Protein AF-A0A9C7Q1I2-F1 (afdb_monomer)

Mean predicted aligned error: 5.79 Å

Sequence (284 aa):
MPSRDQKPRDVVSKQELFQSWFATNESKRWCEKFMLVVTPLSIASLILGLVGSKGYQYCGKNEYLMFSFLMAAPCFVLPLFFSGSEDKKRPFHQRFWIKANLWNLVFGYIGNYFWTHYFYQLLGAHYTFESYRWNQVPIPCYLATHAYFCFYHTFATIILRRVVNGTKGLPTLVRNLVKWLFILSLAYATAVAETVTIAWFPYYSFDNWEKMVYFGSVFYALYFVVSFPMYYRIDEDPEHEWNLTAVVLDSFAAAMIVTLLLDLWRIFVGSLNGLQFQGIPFIV

InterPro domains:
  IPR020532 Cycloeucalenol cycloisomerase [PTHR35136] (12-273)

Radius of gyration: 21.05 Å; Cα contacts (8 Å, |Δi|>4): 334; chains: 1; bounding box: 43×54×78 Å

Organism: NCBI:txid83374

pLDDT: mean 90.96, std 11.02, range [41.78, 98.75]

Secondary structure (DSSP, 8-state):
------PPP----HHHHHHTTS-SSHHHHHHHHHHHHHHHHHHHIIIIIIIITTGGGG--HHHHHHHHHHHHTHHHHHHHHH--HHHHHS-GGG-HHHHHHHHHHHHHHHIIIIIHHHHHHHS-EEE-S---EETTEEHHHHHHHHHHHHHHHHHHHHHHHHHHHHTTTS-HHHHHHHHHHHHHHHHHHHHHHHHHHHTTSTTEEES-HHHIIIIIHHHHHHHHHHHHHHHHTTTTSTT-PPPHHHHHHHHHHHHHHHHHHHHHHHHHT--TTS----S-TT--

Solvent-accessible surface area (backbone atoms only — not comparable to full-atom values): 15225 Å² total; per-residue (Å²): 134,85,83,84,80,72,76,78,76,80,77,75,45,74,64,59,56,57,53,69,48,47,55,83,31,65,43,46,27,47,37,45,57,49,36,69,52,52,25,55,52,32,49,44,42,46,54,49,57,30,49,65,64,52,44,59,81,78,48,47,41,65,50,44,38,50,51,16,43,64,30,28,44,56,76,61,56,47,54,74,78,68,52,47,81,67,39,71,77,43,60,66,77,72,27,36,52,52,47,54,50,50,25,38,48,53,35,37,46,49,43,48,57,46,48,45,30,43,37,41,71,32,43,39,40,46,79,71,61,69,54,58,60,53,87,87,33,46,50,34,52,50,31,39,44,37,27,50,44,50,32,51,46,45,55,47,31,37,52,50,50,47,55,57,62,75,32,65,90,48,58,70,68,58,34,51,50,55,51,50,52,49,41,50,52,50,18,36,51,50,28,33,53,48,55,57,59,51,54,68,35,86,45,42,46,54,79,46,59,71,56,33,54,60,55,40,14,54,63,50,12,46,50,38,55,46,41,38,67,60,59,40,58,63,48,55,49,80,92,49,82,64,49,61,66,58,39,48,53,48,24,52,50,41,45,49,55,34,51,51,53,54,50,50,40,41,76,78,72,38,22,80,82,73,56,70,64,85,72,65,62,67,80,117

Foldseek 3Di:
DDDPPPPPDPPQDPVNVVQLLFFPPPLRRVLLVQLQPLLVVLVCCCLCVPLVVVVLVVDAAVNLQVSLQVSQVCLPPVCVPPPDPVVVVDDPQQRVSNLLLLLQLLLLCLCQQAVVLLCVFFFVKAQQGHYDDDLNGHPSSSSNSSSVSSNLLSVLLSVLSVLLVVCPPDPPVVSVVSSLVVQLVSLLVSLLVCLVSCVSPVRIDTPDSVCCNPVVSNLRSLLSSLSNVLSSPACSDVVDHDGSVNSNVSSVVSNVSNVVVNVCCLVPPAHPVPDSPPDRSSVD

Structure (mmCIF, N/CA/C/O backbone):
data_AF-A0A9C7Q1I2-F1
#
_entry.id   AF-A0A9C7Q1I2-F1
#
loop_
_atom_site.group_PDB
_atom_site.id
_atom_site.type_symbol
_atom_site.label_atom_id
_atom_site.label_alt_id
_atom_site.label_comp_id
_atom_site.label_asym_id
_atom_site.label_entity_id
_atom_site.label_seq_id
_atom_site.pdbx_PDB_ins_code
_atom_site.Cartn_x
_atom_site.Cartn_y
_atom_site.Cartn_z
_atom_site.occupancy
_atom_site.B_iso_or_equiv
_atom_site.auth_seq_id
_atom_site.auth_comp_id
_atom_site.auth_asym_id
_atom_site.auth_atom_id
_atom_site.pdbx_PDB_model_num
ATOM 1 N N . MET A 1 1 ? -8.931 35.896 51.095 1.00 46.16 1 MET A N 1
ATOM 2 C CA . MET A 1 1 ? -7.946 35.114 50.316 1.00 46.16 1 MET A CA 1
ATOM 3 C C . MET A 1 1 ? -8.681 33.944 49.677 1.00 46.16 1 MET A C 1
ATOM 5 O O . MET A 1 1 ? -9.151 33.105 50.431 1.00 46.16 1 MET A O 1
ATOM 9 N N . PRO A 1 2 ? -8.868 33.896 48.348 1.00 41.78 2 PRO A N 1
ATOM 10 C CA . PRO A 1 2 ? -9.430 32.715 47.702 1.00 41.78 2 PRO A CA 1
ATOM 11 C C . PRO A 1 2 ? -8.348 31.632 47.597 1.00 41.78 2 PRO A C 1
ATOM 13 O O . PRO A 1 2 ? -7.235 31.912 47.144 1.00 41.78 2 PRO A O 1
ATOM 16 N N . SER A 1 3 ? -8.663 30.415 48.043 1.00 46.25 3 SER A N 1
ATOM 17 C CA . SER A 1 3 ? -7.788 29.247 47.952 1.00 46.25 3 SER A CA 1
ATOM 18 C C . SER A 1 3 ? -7.542 28.880 46.486 1.00 46.25 3 SER A C 1
ATOM 20 O O . SER A 1 3 ? -8.450 28.526 45.735 1.00 46.25 3 SER A O 1
ATOM 22 N N . ARG A 1 4 ? -6.279 28.979 46.063 1.00 51.78 4 ARG A N 1
ATOM 23 C CA . ARG A 1 4 ? -5.790 28.418 44.800 1.00 51.78 4 ARG A CA 1
ATOM 24 C C . ARG A 1 4 ? -5.589 26.910 44.966 1.00 51.78 4 ARG A C 1
ATOM 26 O O . ARG A 1 4 ? -4.459 26.449 45.024 1.00 51.78 4 ARG A O 1
ATOM 33 N N . ASP A 1 5 ? -6.678 26.151 44.977 1.00 49.59 5 ASP A N 1
ATOM 34 C CA . ASP A 1 5 ? -6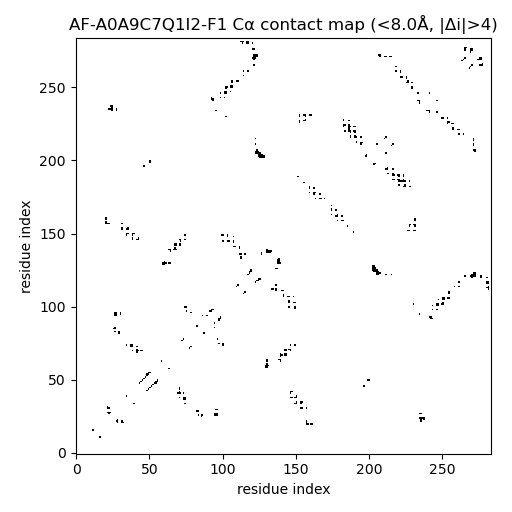.631 24.717 44.664 1.00 49.59 5 ASP A CA 1
ATOM 35 C C . ASP A 1 5 ? -6.892 24.526 43.166 1.00 49.59 5 ASP A C 1
ATOM 37 O O . ASP A 1 5 ? -7.918 24.009 42.726 1.00 49.59 5 ASP A O 1
ATOM 41 N N . GLN A 1 6 ? -5.947 24.988 42.343 1.00 49.12 6 GLN A N 1
ATOM 42 C CA . GLN A 1 6 ? -5.837 24.490 40.975 1.00 49.12 6 GLN A CA 1
ATOM 43 C C . GLN A 1 6 ? -5.065 23.176 41.038 1.00 49.12 6 GLN A C 1
ATOM 45 O O . GLN A 1 6 ? -3.839 23.178 41.151 1.00 49.12 6 GLN A O 1
ATOM 50 N N . LYS A 1 7 ? -5.789 22.051 40.967 1.00 43.94 7 LYS A N 1
ATOM 51 C CA .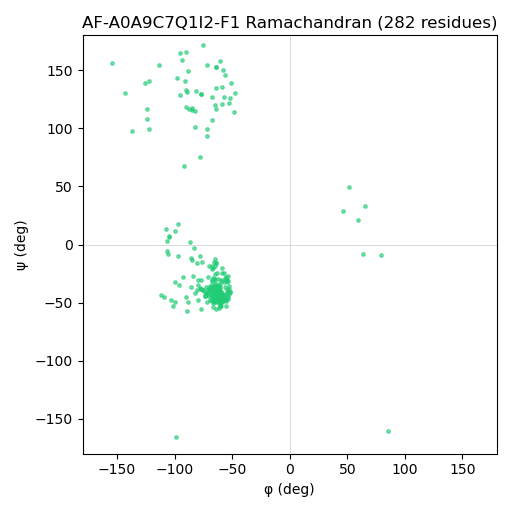 LYS A 1 7 ? -5.185 20.740 40.698 1.00 43.94 7 LYS A CA 1
ATOM 52 C C . LYS A 1 7 ? -4.231 20.868 39.497 1.00 43.94 7 LYS A C 1
ATOM 54 O O . LYS A 1 7 ? -4.638 21.434 38.476 1.00 43.94 7 LYS A O 1
ATOM 59 N N . PRO A 1 8 ? -2.984 20.377 39.588 1.00 49.31 8 PRO A N 1
ATOM 60 C CA . PRO A 1 8 ? -2.093 20.353 38.436 1.00 49.31 8 PRO A CA 1
ATOM 61 C C . PRO A 1 8 ? -2.745 19.529 37.320 1.00 49.31 8 PRO A C 1
ATOM 63 O O . PRO A 1 8 ? -3.322 18.478 37.587 1.00 49.31 8 PRO A O 1
ATOM 66 N N . ARG A 1 9 ? -2.689 20.032 36.077 1.00 56.91 9 ARG A N 1
ATOM 67 C CA . ARG A 1 9 ? -3.130 19.287 34.886 1.00 56.91 9 ARG A CA 1
ATOM 68 C C . ARG A 1 9 ? -2.444 17.926 34.900 1.00 56.91 9 ARG A C 1
ATOM 70 O O . ARG A 1 9 ? -1.217 17.890 34.989 1.00 56.91 9 ARG A O 1
ATOM 77 N N . ASP A 1 10 ? -3.230 16.858 34.809 1.00 59.81 10 ASP A N 1
ATOM 78 C CA . ASP A 1 10 ? -2.737 15.487 34.754 1.00 59.81 10 ASP A CA 1
ATOM 79 C C . ASP A 1 10 ? -1.617 15.388 33.711 1.00 59.81 10 ASP A C 1
ATOM 81 O O . ASP A 1 10 ? -1.816 15.632 32.516 1.00 59.81 10 ASP A O 1
ATOM 85 N N . VAL A 1 11 ? -0.400 15.102 34.178 1.00 60.81 11 VAL A N 1
ATOM 86 C CA . VAL A 1 11 ? 0.743 14.858 33.303 1.00 60.81 11 VAL A CA 1
ATOM 87 C C . VAL A 1 11 ? 0.494 13.503 32.660 1.00 60.81 11 VAL A C 1
ATOM 89 O O . VAL A 1 11 ? 0.808 12.471 33.247 1.00 60.81 11 VAL A O 1
ATOM 92 N N . VAL A 1 12 ? -0.115 13.511 31.472 1.00 64.38 12 VAL A N 1
ATOM 93 C CA . VAL A 1 12 ? -0.346 12.296 30.683 1.00 64.38 12 VAL A CA 1
ATOM 94 C C . VAL A 1 12 ? 0.987 11.572 30.530 1.00 64.38 12 VAL A C 1
ATOM 96 O O . VAL A 1 12 ? 1.967 12.138 30.028 1.00 64.38 12 VAL A O 1
ATOM 99 N N . SER A 1 13 ? 1.045 10.327 30.991 1.00 77.62 13 SER A N 1
ATOM 100 C CA . SER A 1 13 ? 2.278 9.551 30.956 1.00 77.62 13 SER A CA 1
ATOM 101 C C . SER A 1 13 ? 2.718 9.313 29.505 1.00 77.62 13 SER A C 1
ATOM 103 O O . SER A 1 13 ? 1.902 9.228 28.583 1.00 77.62 13 SER A O 1
ATOM 105 N N . LYS A 1 14 ? 4.028 9.144 29.268 1.00 70.12 14 LYS A N 1
ATOM 106 C CA . LYS A 1 14 ? 4.550 8.780 27.932 1.00 70.12 14 LYS A CA 1
ATOM 107 C C . LYS A 1 14 ? 3.871 7.523 27.372 1.00 70.12 14 LYS A C 1
ATOM 109 O O . LYS A 1 14 ? 3.706 7.399 26.161 1.00 70.12 14 LYS A O 1
ATOM 114 N N . GLN A 1 15 ? 3.470 6.610 28.253 1.00 68.31 15 GLN A N 1
ATOM 115 C CA . GLN A 1 15 ? 2.815 5.359 27.902 1.00 68.31 15 GLN A CA 1
ATOM 116 C C . GLN A 1 15 ? 1.370 5.578 27.436 1.00 68.31 15 GLN A C 1
ATOM 118 O O . GLN A 1 15 ? 0.983 5.016 26.415 1.00 68.31 15 GLN A O 1
ATOM 123 N N . GLU A 1 16 ? 0.603 6.442 28.101 1.00 68.56 16 GLU A N 1
ATOM 124 C CA . GLU A 1 16 ? -0.746 6.837 27.663 1.00 68.56 16 GLU A CA 1
ATOM 125 C C . GLU A 1 16 ? -0.707 7.629 26.353 1.00 68.56 16 GLU A C 1
ATOM 127 O O . GLU A 1 16 ? -1.483 7.357 25.434 1.00 68.56 16 GLU A O 1
ATOM 132 N N . LEU A 1 17 ? 0.260 8.544 26.213 1.00 68.06 17 LEU A N 1
ATOM 133 C CA . LEU A 1 17 ? 0.506 9.245 24.954 1.00 68.06 17 LEU A CA 1
ATOM 134 C C . LEU A 1 17 ? 0.806 8.259 23.825 1.00 68.06 17 LEU A C 1
ATOM 136 O O . LEU A 1 17 ? 0.201 8.377 22.765 1.00 68.06 17 LEU A O 1
ATOM 140 N N . PHE A 1 18 ? 1.677 7.270 24.042 1.00 69.06 18 PHE A N 1
ATOM 141 C CA . PHE A 1 18 ? 2.004 6.248 23.043 1.00 69.06 18 PHE A CA 1
ATOM 142 C C . PHE A 1 18 ? 0.804 5.357 22.698 1.00 69.06 18 PHE A C 1
ATOM 144 O O . PHE A 1 18 ? 0.566 5.077 21.525 1.00 69.06 18 PHE A O 1
ATOM 151 N N . GLN A 1 19 ? 0.006 4.946 23.687 1.00 73.62 19 GLN A N 1
ATOM 152 C CA . GLN A 1 19 ? -1.197 4.151 23.432 1.00 73.62 19 GLN A CA 1
ATOM 153 C C . GLN A 1 19 ? -2.256 4.918 22.636 1.00 73.62 19 GLN A C 1
ATOM 155 O O . GLN A 1 19 ? -2.951 4.300 21.834 1.00 73.62 19 GLN A O 1
ATOM 160 N N . SER A 1 20 ? -2.313 6.247 22.763 1.00 79.88 20 SER A N 1
ATOM 161 C CA . SER A 1 20 ? -3.260 7.087 22.014 1.00 79.88 20 SER A CA 1
ATOM 162 C C . SER A 1 20 ? -3.047 7.110 20.489 1.00 79.88 20 SER A C 1
ATOM 164 O O . SER A 1 20 ? -3.918 7.592 19.762 1.00 79.88 20 SER A O 1
ATOM 166 N N . TRP A 1 21 ? -1.908 6.609 19.989 1.00 89.81 21 TRP A N 1
ATOM 167 C CA . TRP A 1 21 ? -1.631 6.505 18.547 1.00 89.81 21 TRP A CA 1
ATOM 168 C C . TRP A 1 21 ? -2.309 5.300 17.895 1.00 89.81 21 TRP A C 1
ATOM 170 O O . TRP A 1 21 ? -2.663 5.339 16.715 1.00 89.81 21 TRP A O 1
ATOM 180 N N . PHE A 1 22 ? -2.494 4.225 18.653 1.00 94.00 22 PHE A N 1
ATOM 181 C CA . PHE A 1 22 ? -2.986 2.961 18.125 1.00 94.00 22 PHE A CA 1
ATOM 182 C C . PHE A 1 22 ? -4.497 2.824 18.292 1.00 94.00 22 PHE A C 1
ATOM 184 O O . PHE A 1 22 ? -5.126 3.569 19.045 1.00 94.00 22 PHE A O 1
ATOM 191 N N . ALA A 1 23 ? -5.080 1.863 17.579 1.00 93.56 23 ALA A N 1
ATOM 192 C CA . ALA A 1 23 ? -6.509 1.596 17.651 1.00 93.56 23 ALA A CA 1
ATOM 193 C C . ALA A 1 23 ? -6.982 1.271 19.083 1.00 93.56 23 ALA A C 1
ATOM 195 O O . ALA A 1 23 ? -6.265 0.687 19.902 1.00 93.56 23 ALA A O 1
ATOM 196 N N . THR A 1 24 ? -8.232 1.617 19.380 1.00 91.50 24 THR A N 1
ATOM 197 C CA . THR A 1 24 ? -8.908 1.193 20.614 1.00 91.50 24 THR A CA 1
ATOM 198 C C . THR A 1 24 ? -9.218 -0.302 20.573 1.00 91.50 24 THR A C 1
ATOM 200 O O . THR A 1 24 ? -8.989 -0.996 21.563 1.00 91.50 24 THR A O 1
ATOM 203 N N . ASN A 1 25 ? -9.644 -0.808 19.408 1.00 92.25 25 ASN A N 1
ATOM 204 C CA . ASN A 1 25 ? -9.815 -2.233 19.141 1.00 92.25 25 ASN A CA 1
ATOM 205 C C . ASN A 1 25 ? -8.487 -2.981 19.346 1.00 92.25 25 ASN A C 1
ATOM 207 O O . ASN A 1 25 ? -7.483 -2.702 18.689 1.00 92.25 25 ASN A O 1
ATOM 211 N N . GLU A 1 26 ? -8.485 -3.948 20.262 1.00 92.19 26 GLU A N 1
ATOM 212 C CA . GLU A 1 26 ? -7.260 -4.604 20.728 1.00 92.19 26 GLU A CA 1
ATOM 213 C C . GLU A 1 26 ? -6.596 -5.474 19.654 1.00 92.19 26 GLU A C 1
ATOM 215 O O . GLU A 1 26 ? -5.366 -5.507 19.566 1.00 92.19 26 GLU A O 1
ATOM 220 N N . SER A 1 27 ? -7.403 -6.118 18.803 1.00 93.94 27 SER A N 1
ATOM 221 C CA . SER A 1 27 ? -6.936 -6.915 17.664 1.00 93.94 27 SER A CA 1
ATOM 222 C C . SER A 1 27 ? -6.259 -6.025 16.620 1.00 93.94 27 SER A C 1
ATOM 224 O O . SER A 1 27 ? -5.118 -6.271 16.216 1.00 93.94 27 SER A O 1
ATOM 226 N N . LYS A 1 28 ? -6.917 -4.915 16.256 1.00 95.38 28 LYS A N 1
ATOM 227 C CA . LYS A 1 28 ? -6.360 -3.914 15.337 1.00 95.38 28 LYS A CA 1
ATOM 228 C C . LYS A 1 28 ? -5.080 -3.297 15.892 1.00 95.38 28 LYS A C 1
ATOM 230 O O . LYS A 1 28 ? -4.068 -3.260 15.198 1.00 95.38 28 LYS A O 1
ATOM 235 N N . ARG A 1 29 ? -5.077 -2.904 17.168 1.00 94.62 29 ARG A N 1
ATOM 236 C CA . ARG A 1 29 ? -3.910 -2.344 17.868 1.00 94.62 29 ARG A CA 1
ATOM 237 C C . ARG A 1 29 ? -2.713 -3.284 17.865 1.00 94.62 29 ARG A C 1
ATOM 239 O O . ARG A 1 29 ? -1.584 -2.834 17.671 1.00 94.62 29 ARG A O 1
ATOM 246 N N . TRP A 1 30 ? -2.937 -4.570 18.131 1.00 94.50 30 TRP A N 1
ATOM 247 C CA . TRP A 1 30 ? -1.869 -5.564 18.085 1.00 94.50 30 TRP A CA 1
ATOM 248 C C . TRP A 1 30 ? -1.294 -5.672 16.668 1.00 94.50 30 TRP A C 1
ATOM 250 O O . TRP A 1 30 ? -0.080 -5.559 16.497 1.00 94.50 30 TRP A O 1
ATOM 260 N N . CYS A 1 31 ? -2.158 -5.791 15.657 1.00 95.56 31 CYS A N 1
ATOM 261 C CA . CYS A 1 31 ? -1.739 -5.878 14.260 1.00 95.56 31 CYS A CA 1
ATOM 262 C C . CYS A 1 31 ? -0.990 -4.624 13.790 1.00 95.56 31 CYS A C 1
ATOM 264 O O . CYS A 1 31 ? -0.011 -4.740 13.063 1.00 95.56 31 CYS A O 1
ATOM 266 N N . GLU A 1 32 ? -1.414 -3.429 14.201 1.00 96.69 32 GLU A N 1
ATOM 267 C CA . GLU A 1 32 ? -0.738 -2.172 13.870 1.00 96.69 32 GLU A CA 1
ATOM 268 C C . GLU A 1 32 ? 0.702 -2.150 14.379 1.00 96.69 32 GLU A C 1
ATOM 270 O O . GLU A 1 32 ? 1.623 -1.849 13.624 1.00 96.69 32 GLU A O 1
ATOM 275 N N . LYS A 1 33 ? 0.910 -2.523 15.646 1.00 95.31 33 LYS A N 1
ATOM 276 C CA . LYS A 1 33 ? 2.252 -2.623 16.235 1.00 95.31 33 LYS A CA 1
ATOM 277 C C . LYS A 1 33 ? 3.089 -3.688 15.540 1.00 95.31 33 LYS A C 1
ATOM 279 O O . LYS A 1 33 ? 4.261 -3.459 15.264 1.00 95.31 33 LYS A O 1
ATOM 284 N N . PHE A 1 34 ? 2.480 -4.838 15.268 1.00 95.75 34 PHE A N 1
ATOM 285 C CA . PHE A 1 34 ? 3.132 -5.948 14.591 1.00 95.75 34 PHE A CA 1
ATOM 286 C C . PHE A 1 34 ? 3.602 -5.543 13.184 1.00 95.75 34 PHE A C 1
ATOM 288 O O . PHE A 1 34 ? 4.789 -5.660 12.883 1.00 95.75 34 PHE A O 1
ATOM 295 N N . MET A 1 35 ? 2.707 -4.999 12.353 1.00 96.75 35 MET A N 1
ATOM 296 C CA . MET A 1 35 ? 3.032 -4.594 10.983 1.00 96.75 35 MET A CA 1
ATOM 297 C C . MET A 1 35 ? 4.043 -3.445 10.964 1.00 96.75 35 MET A C 1
ATOM 299 O O . MET A 1 35 ? 5.001 -3.519 10.207 1.00 96.75 35 MET A O 1
ATOM 303 N N . LEU A 1 36 ? 3.934 -2.454 11.861 1.00 96.00 36 LEU A N 1
ATOM 304 C CA . LEU A 1 36 ? 4.923 -1.369 11.967 1.00 96.00 36 LEU A CA 1
ATOM 305 C C . LEU A 1 36 ? 6.356 -1.835 12.256 1.00 96.00 36 LEU A C 1
ATOM 307 O O . LEU A 1 36 ? 7.285 -1.066 12.030 1.00 96.00 36 LEU A O 1
ATOM 311 N N . VAL A 1 37 ? 6.552 -3.047 12.773 1.00 95.38 37 VAL A N 1
ATOM 312 C CA . VAL A 1 37 ? 7.888 -3.614 12.994 1.00 95.38 37 VAL A CA 1
ATOM 313 C C . VAL A 1 37 ? 8.255 -4.571 11.869 1.00 95.38 37 VAL A C 1
ATOM 315 O O . VAL A 1 37 ? 9.329 -4.461 11.284 1.00 95.38 37 VAL A O 1
ATOM 318 N N . VAL A 1 38 ? 7.365 -5.505 11.544 1.00 95.94 38 VAL A N 1
ATOM 319 C CA . VAL A 1 38 ? 7.670 -6.591 10.609 1.00 95.94 38 VAL A CA 1
ATOM 320 C C . VAL A 1 38 ? 7.792 -6.094 9.176 1.00 95.94 38 VAL A C 1
ATOM 322 O O . VAL A 1 38 ? 8.739 -6.471 8.489 1.00 95.94 38 VAL A O 1
ATOM 325 N N . THR A 1 39 ? 6.892 -5.226 8.711 1.00 96.56 39 THR A N 1
ATOM 326 C CA . THR A 1 39 ? 6.905 -4.825 7.301 1.00 96.56 39 THR A CA 1
ATOM 327 C C . THR A 1 39 ? 8.070 -3.894 6.958 1.00 96.56 39 THR A C 1
ATOM 329 O O . THR A 1 39 ? 8.655 -4.106 5.897 1.00 96.56 39 THR A O 1
ATOM 332 N N . PRO A 1 40 ? 8.527 -2.949 7.815 1.00 95.94 40 PRO A N 1
ATOM 333 C CA . PRO A 1 40 ? 9.780 -2.237 7.560 1.00 95.94 40 PRO A CA 1
ATOM 334 C C . PRO A 1 40 ? 11.001 -3.146 7.518 1.00 95.94 40 PRO A C 1
ATOM 336 O O . PRO A 1 40 ? 11.880 -2.904 6.701 1.00 95.94 40 PRO A O 1
ATOM 339 N N . LEU A 1 41 ? 11.064 -4.195 8.345 1.00 95.44 41 LEU A N 1
ATOM 340 C CA . LEU A 1 41 ? 12.160 -5.168 8.285 1.00 95.44 41 LEU A CA 1
ATOM 341 C C . LEU A 1 41 ? 12.128 -5.960 6.970 1.00 95.44 41 LEU A C 1
ATOM 343 O O . LEU A 1 41 ? 13.167 -6.103 6.324 1.00 95.44 41 LEU A O 1
ATOM 347 N N . SER A 1 42 ? 10.945 -6.398 6.522 1.00 94.69 42 SER A N 1
ATOM 348 C CA . SER A 1 42 ? 10.776 -7.024 5.204 1.00 94.69 42 SER A CA 1
ATOM 349 C C . SER A 1 42 ? 11.205 -6.088 4.070 1.00 94.69 42 SER A C 1
ATOM 351 O O . SER A 1 42 ? 11.956 -6.497 3.189 1.00 94.69 42 SER A O 1
ATOM 353 N N . ILE A 1 43 ? 10.793 -4.819 4.098 1.00 93.88 43 ILE A N 1
ATOM 354 C CA . ILE A 1 43 ? 11.167 -3.819 3.084 1.00 93.88 43 ILE A CA 1
ATOM 355 C C . ILE A 1 43 ? 12.670 -3.510 3.134 1.00 93.88 43 ILE A C 1
ATOM 357 O O . ILE A 1 43 ? 13.328 -3.458 2.097 1.00 93.88 43 ILE A O 1
ATOM 361 N N . ALA A 1 44 ? 13.243 -3.355 4.328 1.00 92.94 44 ALA A N 1
ATOM 362 C CA . ALA A 1 44 ? 14.672 -3.125 4.510 1.00 92.94 44 ALA A CA 1
ATOM 363 C C . ALA A 1 44 ? 15.501 -4.297 3.979 1.00 92.94 44 ALA A C 1
ATOM 365 O O . ALA A 1 44 ? 16.574 -4.069 3.424 1.00 92.94 44 ALA A O 1
ATOM 366 N N . SER A 1 45 ? 14.996 -5.533 4.076 1.00 91.06 45 SER A N 1
ATOM 367 C CA . SER A 1 45 ? 15.659 -6.683 3.460 1.00 91.06 45 SER A CA 1
ATOM 368 C C . SER A 1 45 ? 15.793 -6.510 1.943 1.00 91.06 45 SER A C 1
ATOM 370 O O . SER A 1 45 ? 16.869 -6.766 1.412 1.00 91.06 45 SER A O 1
ATOM 372 N N . LEU A 1 46 ? 14.775 -5.989 1.243 1.00 88.75 46 LEU A N 1
ATOM 373 C CA . LEU A 1 46 ? 14.858 -5.686 -0.192 1.00 88.75 46 LEU A CA 1
ATOM 374 C C . LEU A 1 46 ? 15.853 -4.559 -0.467 1.00 88.75 46 LEU A C 1
ATOM 376 O O . LEU A 1 46 ? 16.780 -4.724 -1.259 1.00 88.75 46 LEU A O 1
ATOM 380 N N . ILE A 1 47 ? 15.671 -3.423 0.206 1.00 88.50 47 ILE A N 1
ATOM 381 C CA . ILE A 1 47 ? 16.435 -2.202 -0.072 1.00 88.50 47 ILE A CA 1
ATOM 382 C C . ILE A 1 47 ? 17.915 -2.387 0.272 1.00 88.50 47 ILE A C 1
ATOM 384 O O . ILE A 1 47 ? 18.777 -2.034 -0.523 1.00 88.50 47 ILE A O 1
ATOM 388 N N . LEU A 1 48 ? 18.234 -2.945 1.439 1.00 88.94 48 LEU A N 1
ATOM 389 C CA . LEU A 1 48 ? 19.617 -3.116 1.891 1.00 88.94 48 LEU A CA 1
ATOM 390 C C . LEU A 1 48 ? 20.194 -4.458 1.439 1.00 88.94 48 LEU A C 1
ATOM 392 O O . LEU A 1 48 ? 21.325 -4.524 0.963 1.00 88.94 48 LEU A O 1
ATOM 396 N N . GLY A 1 49 ? 19.413 -5.526 1.590 1.00 86.81 49 GLY A N 1
ATOM 397 C CA . GLY A 1 49 ? 19.865 -6.897 1.380 1.00 86.81 49 GLY A CA 1
ATOM 398 C C . GLY A 1 49 ? 19.916 -7.327 -0.082 1.00 86.81 49 GLY A C 1
ATOM 399 O O . GLY A 1 49 ? 20.832 -8.066 -0.423 1.00 86.81 49 GLY A O 1
ATOM 400 N N . LEU A 1 50 ? 19.008 -6.863 -0.951 1.00 89.81 50 LEU A N 1
ATOM 401 C CA . LEU A 1 50 ? 19.035 -7.188 -2.385 1.00 89.81 50 LEU A CA 1
ATOM 402 C C . LEU A 1 50 ? 19.619 -6.049 -3.226 1.00 89.81 50 LEU A C 1
ATOM 404 O O . LEU A 1 50 ? 20.538 -6.275 -4.013 1.00 89.81 50 LEU A O 1
ATOM 408 N N . VAL A 1 51 ? 19.090 -4.832 -3.068 1.00 90.12 51 VAL A N 1
ATOM 409 C CA . VAL A 1 51 ? 19.488 -3.668 -3.875 1.00 90.12 51 VAL A CA 1
ATOM 410 C C . VAL A 1 51 ? 20.829 -3.108 -3.400 1.00 90.12 51 VAL A C 1
ATOM 412 O O . VAL A 1 51 ? 21.780 -3.049 -4.176 1.00 90.12 51 VAL A O 1
ATOM 415 N N . GLY A 1 52 ? 20.946 -2.766 -2.115 1.00 91.19 52 GLY A N 1
ATOM 416 C CA . GLY A 1 52 ? 22.148 -2.161 -1.533 1.00 91.19 52 GLY A CA 1
ATOM 417 C C . GLY A 1 52 ? 23.387 -3.058 -1.585 1.00 91.19 52 GLY A C 1
ATOM 418 O O . GLY A 1 52 ? 24.487 -2.573 -1.838 1.00 91.19 52 GLY A O 1
ATOM 419 N N . SER A 1 53 ? 23.214 -4.370 -1.417 1.00 92.81 53 SER A N 1
ATOM 420 C CA . SER A 1 53 ? 24.297 -5.361 -1.525 1.00 92.81 53 SER A CA 1
ATOM 421 C C . SER A 1 53 ? 24.687 -5.705 -2.970 1.00 92.81 53 SER A C 1
ATOM 423 O O . SER A 1 53 ? 25.664 -6.421 -3.184 1.00 92.81 53 SER A O 1
ATOM 425 N N . LYS A 1 54 ? 23.908 -5.246 -3.960 1.00 93.38 54 LYS A N 1
ATOM 426 C CA . LYS A 1 54 ? 23.946 -5.710 -5.357 1.00 93.38 54 LYS A CA 1
ATOM 427 C C . LYS A 1 54 ? 23.655 -7.204 -5.543 1.00 93.38 54 LYS A C 1
ATOM 429 O O . LYS A 1 54 ? 23.979 -7.769 -6.587 1.00 93.38 54 LYS A O 1
ATOM 434 N N . GLY A 1 55 ? 22.996 -7.841 -4.574 1.00 92.06 55 GLY A N 1
ATOM 435 C CA . GLY A 1 55 ? 22.587 -9.246 -4.635 1.00 92.06 55 GLY A CA 1
ATOM 436 C C . GLY A 1 55 ? 21.740 -9.584 -5.864 1.00 92.06 55 GLY A C 1
ATOM 437 O O . GLY A 1 55 ? 21.840 -10.693 -6.382 1.00 92.06 55 GLY A O 1
ATOM 438 N N . TYR A 1 56 ? 20.994 -8.609 -6.399 1.00 92.88 56 TYR A N 1
ATOM 439 C CA . TYR A 1 56 ? 20.209 -8.761 -7.630 1.00 92.88 56 TYR A CA 1
ATOM 440 C C . TYR A 1 56 ? 21.013 -9.269 -8.836 1.00 92.88 56 TYR A C 1
ATOM 442 O O . TYR A 1 56 ? 20.445 -9.907 -9.716 1.00 92.88 56 TYR A O 1
ATOM 450 N N . GLN A 1 57 ? 22.326 -9.023 -8.892 1.00 94.12 57 GLN A N 1
ATOM 451 C CA . GLN A 1 57 ? 23.175 -9.482 -10.000 1.00 94.12 57 GLN A CA 1
ATOM 452 C C . GLN A 1 57 ? 23.306 -11.009 -10.058 1.00 94.12 57 GLN A C 1
ATOM 454 O O . GLN A 1 57 ? 23.643 -11.555 -11.103 1.00 94.12 57 GLN A O 1
ATOM 459 N N . TYR A 1 58 ? 23.034 -11.688 -8.943 1.00 93.50 58 TYR A N 1
ATOM 460 C CA . TYR A 1 58 ? 23.143 -13.139 -8.800 1.00 93.50 58 TYR A CA 1
ATOM 461 C C . TYR A 1 58 ? 21.776 -13.832 -8.765 1.00 93.50 58 TYR A C 1
ATOM 463 O O . TYR A 1 58 ? 21.707 -15.043 -8.565 1.00 93.50 58 TYR A O 1
ATOM 471 N N . CYS A 1 59 ? 20.685 -13.079 -8.922 1.00 94.69 59 CYS A N 1
ATOM 472 C CA . CYS A 1 59 ? 19.332 -13.611 -8.865 1.00 94.69 59 CYS A CA 1
ATOM 473 C C . CYS A 1 59 ? 18.805 -13.942 -10.264 1.00 94.69 59 CYS A C 1
ATOM 475 O O . CYS A 1 59 ? 18.790 -13.087 -11.150 1.00 94.69 59 CYS A O 1
ATOM 477 N N . GLY A 1 60 ? 18.305 -15.164 -10.436 1.00 95.00 60 GLY A N 1
ATOM 478 C CA . GLY A 1 60 ? 17.426 -15.543 -11.532 1.00 95.00 60 GLY A CA 1
ATOM 479 C C . GLY A 1 60 ? 15.960 -15.548 -11.093 1.00 95.00 60 GLY A C 1
ATOM 480 O O . GLY A 1 60 ? 15.578 -15.038 -10.035 1.00 95.00 60 GLY A O 1
ATOM 481 N N . LYS A 1 61 ? 15.105 -16.157 -11.922 1.00 96.81 61 LYS A N 1
ATOM 482 C CA . LYS A 1 61 ? 13.642 -16.191 -11.720 1.00 96.81 61 LYS A CA 1
ATOM 483 C C . LYS A 1 61 ? 13.234 -16.746 -10.351 1.00 96.81 61 LYS A C 1
ATOM 485 O O . LYS A 1 61 ? 12.294 -16.239 -9.739 1.00 96.81 61 LYS A O 1
ATOM 490 N N . ASN A 1 62 ? 13.909 -17.800 -9.893 1.00 97.69 62 ASN A N 1
ATOM 491 C CA . ASN A 1 62 ? 13.567 -18.497 -8.653 1.00 97.69 62 ASN A CA 1
ATOM 492 C C . ASN A 1 62 ? 14.006 -17.692 -7.429 1.00 97.69 62 ASN A C 1
ATOM 494 O O . ASN A 1 62 ? 13.266 -17.613 -6.452 1.00 97.69 62 ASN A O 1
ATOM 498 N N . GLU A 1 63 ? 15.177 -17.065 -7.495 1.00 96.19 63 GLU A N 1
ATOM 499 C CA . GLU A 1 63 ? 15.745 -16.271 -6.411 1.00 96.19 63 GLU A CA 1
ATOM 500 C C . GLU A 1 63 ? 14.901 -15.021 -6.166 1.00 96.19 63 GLU A C 1
ATOM 502 O O . GLU A 1 63 ? 14.558 -14.748 -5.019 1.00 96.19 63 GLU A O 1
ATOM 507 N N . TYR A 1 64 ? 14.473 -14.318 -7.223 1.00 96.44 64 TYR A N 1
ATOM 508 C CA . TYR A 1 64 ? 13.547 -13.189 -7.080 1.00 96.44 64 TYR A CA 1
ATOM 509 C C . TYR A 1 64 ? 12.201 -13.614 -6.487 1.00 96.44 64 TYR A C 1
ATOM 511 O O . TYR A 1 64 ? 11.683 -12.948 -5.591 1.00 96.44 64 TYR A O 1
ATOM 519 N N . LEU A 1 65 ? 11.640 -14.738 -6.948 1.00 97.06 65 LEU A N 1
ATOM 520 C CA . LEU A 1 65 ? 10.382 -15.262 -6.412 1.00 97.06 65 LEU A CA 1
ATOM 521 C C . LEU A 1 65 ? 10.507 -15.627 -4.931 1.00 97.06 65 LEU A C 1
ATOM 523 O O . LEU A 1 65 ? 9.658 -15.235 -4.132 1.00 97.06 65 LEU A O 1
ATOM 527 N N . MET A 1 66 ? 11.573 -16.340 -4.564 1.00 96.00 66 MET A N 1
ATOM 528 C CA . MET A 1 66 ? 11.860 -16.714 -3.182 1.00 96.00 66 MET A CA 1
ATOM 529 C C . MET A 1 66 ? 12.055 -15.475 -2.311 1.00 96.00 66 MET A C 1
ATOM 531 O O . MET A 1 66 ? 11.495 -15.393 -1.222 1.00 96.00 66 MET A O 1
ATOM 535 N N . PHE A 1 67 ? 12.803 -14.488 -2.801 1.00 94.88 67 PHE A N 1
ATOM 536 C CA . PHE A 1 67 ? 13.061 -13.255 -2.075 1.00 94.88 67 PHE A CA 1
ATOM 537 C C . PHE A 1 67 ? 11.759 -12.514 -1.754 1.00 94.88 67 PHE A C 1
ATOM 539 O O . PHE A 1 67 ? 11.470 -12.233 -0.592 1.00 94.88 67 PHE A O 1
ATOM 546 N N . SER A 1 68 ? 10.917 -12.264 -2.758 1.00 95.44 68 SER A N 1
ATOM 547 C CA . SER A 1 68 ? 9.637 -11.584 -2.540 1.00 95.44 68 SER A CA 1
ATOM 548 C C . SER A 1 68 ? 8.649 -12.427 -1.728 1.00 95.44 68 SER A C 1
ATOM 550 O O . SER A 1 68 ? 7.874 -11.873 -0.948 1.00 95.44 68 SER A O 1
ATOM 552 N N . PHE A 1 69 ? 8.702 -13.759 -1.829 1.00 96.62 69 PHE A N 1
ATOM 553 C CA . PHE A 1 69 ? 7.948 -14.643 -0.938 1.00 96.62 69 PHE A CA 1
ATOM 554 C C . PHE A 1 69 ? 8.373 -14.461 0.523 1.00 96.62 69 PHE A C 1
ATOM 556 O O . PHE A 1 69 ? 7.517 -14.272 1.385 1.00 96.62 69 PHE A O 1
ATOM 563 N N . LEU A 1 70 ? 9.678 -14.443 0.804 1.00 95.75 70 LEU A N 1
ATOM 564 C CA . LEU A 1 70 ? 10.218 -14.208 2.147 1.00 95.75 70 LEU A CA 1
ATOM 565 C C . LEU A 1 70 ? 9.915 -12.798 2.672 1.00 95.75 70 LEU A C 1
ATOM 567 O O . LEU A 1 70 ? 9.820 -12.619 3.883 1.00 95.75 70 LEU A O 1
ATOM 571 N N . MET A 1 71 ? 9.702 -11.812 1.798 1.00 94.88 71 MET A N 1
ATOM 572 C CA . MET A 1 71 ? 9.212 -10.492 2.207 1.00 94.88 71 MET A CA 1
ATOM 573 C C . MET A 1 71 ? 7.747 -10.522 2.659 1.00 94.88 71 MET A C 1
ATOM 575 O O . MET A 1 71 ? 7.400 -9.884 3.658 1.00 94.88 71 MET A O 1
ATOM 579 N N . ALA A 1 72 ? 6.887 -11.239 1.928 1.00 96.75 72 ALA A N 1
ATOM 580 C CA . ALA A 1 72 ? 5.447 -11.291 2.179 1.00 96.75 72 ALA A CA 1
ATOM 581 C C . ALA A 1 72 ? 5.071 -12.254 3.315 1.00 96.75 72 ALA A C 1
ATOM 583 O O . ALA A 1 72 ? 4.201 -11.945 4.131 1.00 96.75 72 ALA A O 1
ATOM 584 N N . ALA A 1 73 ? 5.737 -13.410 3.392 1.00 97.06 73 ALA A N 1
ATOM 585 C CA . ALA A 1 73 ? 5.425 -14.490 4.326 1.00 97.06 73 ALA A CA 1
ATOM 586 C C . ALA A 1 73 ? 5.359 -14.047 5.802 1.00 97.06 73 ALA A C 1
ATOM 588 O O . ALA A 1 73 ? 4.424 -14.470 6.487 1.00 97.06 73 ALA A O 1
ATOM 589 N N . PRO A 1 74 ? 6.238 -13.158 6.312 1.00 96.50 74 PRO A N 1
ATOM 590 C CA . PRO A 1 74 ? 6.147 -12.646 7.675 1.00 96.50 74 PRO A CA 1
ATOM 591 C C . PRO A 1 74 ? 4.794 -12.019 8.029 1.00 96.50 74 PRO A C 1
ATOM 593 O O . PRO A 1 74 ? 4.366 -12.142 9.174 1.00 96.50 74 PRO A O 1
ATOM 596 N N . CYS A 1 75 ? 4.084 -11.422 7.063 1.00 96.31 75 CYS A N 1
ATOM 597 C CA . CYS A 1 75 ? 2.764 -10.816 7.277 1.00 96.31 75 CYS A CA 1
ATOM 598 C C . CYS A 1 75 ? 1.669 -11.848 7.603 1.00 96.31 75 CYS A C 1
ATOM 600 O O . CYS A 1 75 ? 0.644 -11.484 8.182 1.00 96.31 75 CYS A O 1
ATOM 602 N N . PHE A 1 76 ? 1.885 -13.120 7.246 1.00 95.56 76 PHE A N 1
ATOM 603 C CA . PHE A 1 76 ? 0.937 -14.222 7.431 1.00 95.56 76 PHE A CA 1
ATOM 604 C C . PHE A 1 76 ? 1.410 -15.245 8.460 1.00 95.56 76 PHE A C 1
ATOM 606 O O . PHE A 1 76 ? 0.626 -15.690 9.290 1.00 95.56 76 PHE A O 1
ATOM 613 N N . VAL A 1 77 ? 2.690 -15.618 8.409 1.00 95.88 77 VAL A N 1
ATOM 614 C CA . VAL A 1 77 ? 3.256 -16.731 9.180 1.00 95.88 77 VAL A CA 1
ATOM 615 C C . VAL A 1 77 ? 3.534 -16.320 10.621 1.00 95.88 77 VAL A C 1
ATOM 617 O O . VAL A 1 77 ? 3.131 -17.017 11.547 1.00 95.88 77 VAL A O 1
ATOM 620 N N . LEU A 1 78 ? 4.182 -15.173 10.847 1.00 95.25 78 LEU A N 1
ATOM 621 C CA . LEU A 1 78 ? 4.543 -14.747 12.203 1.00 95.25 78 LEU A CA 1
ATOM 622 C C . LEU A 1 78 ? 3.314 -14.480 13.100 1.00 95.25 78 LEU A C 1
ATOM 624 O O . LEU A 1 78 ? 3.351 -14.896 14.261 1.00 95.25 78 LEU A O 1
ATOM 628 N N . PRO A 1 79 ? 2.197 -13.889 12.622 1.00 93.62 79 PRO A N 1
ATOM 629 C CA . PRO A 1 79 ? 0.985 -13.746 13.428 1.00 93.62 79 PRO A CA 1
ATOM 630 C C . PRO A 1 79 ? 0.394 -15.060 13.946 1.00 93.62 79 PRO A C 1
ATOM 632 O O . PRO A 1 79 ? -0.272 -15.053 14.984 1.00 93.62 79 PRO A O 1
ATOM 635 N N . LEU A 1 80 ? 0.652 -16.193 13.280 1.00 91.69 80 LEU A N 1
ATOM 636 C CA . LEU A 1 80 ? 0.211 -17.507 13.762 1.00 91.69 80 LEU A CA 1
ATOM 637 C C . LEU A 1 80 ? 0.879 -17.867 15.094 1.00 91.69 80 LEU A C 1
ATOM 639 O O . LEU A 1 80 ? 0.228 -18.437 15.968 1.00 91.69 80 LEU A O 1
ATOM 643 N N . PHE A 1 81 ? 2.143 -17.476 15.275 1.00 91.81 81 PHE A N 1
ATOM 644 C CA . PHE A 1 81 ? 2.947 -17.811 16.453 1.00 91.81 81 PHE A CA 1
ATOM 645 C C . PHE A 1 81 ? 2.950 -16.704 17.516 1.00 91.81 81 PHE A C 1
ATOM 647 O O . PHE A 1 81 ? 2.940 -16.993 18.713 1.00 91.81 81 PHE A O 1
ATOM 654 N N . PHE A 1 82 ? 2.911 -15.435 17.097 1.00 88.94 82 PHE A N 1
ATOM 655 C CA . PHE A 1 82 ? 3.079 -14.270 17.979 1.00 88.94 82 PHE A CA 1
ATOM 656 C C . PHE A 1 82 ? 1.789 -13.481 18.248 1.00 88.94 82 PHE A C 1
ATOM 658 O O . PHE A 1 82 ? 1.850 -12.364 18.764 1.00 88.94 82 PHE A O 1
ATOM 665 N N . SER A 1 83 ? 0.623 -14.046 17.915 1.00 82.12 83 SER A N 1
ATOM 666 C CA . SER A 1 83 ? -0.685 -13.408 18.127 1.00 82.12 83 SER A CA 1
ATOM 667 C C . SER A 1 83 ? -0.878 -12.889 19.560 1.00 82.12 83 SER A C 1
ATOM 669 O O . SER A 1 83 ? -0.513 -13.542 20.545 1.00 82.12 83 SER A O 1
ATOM 671 N N . GLY A 1 84 ? -1.475 -11.699 19.675 1.00 80.62 84 GLY A N 1
ATOM 672 C CA . GLY A 1 84 ? -1.815 -11.088 20.960 1.00 80.62 84 GLY A CA 1
ATOM 673 C C . GLY A 1 84 ? -2.795 -11.945 21.766 1.00 80.62 84 GLY A C 1
ATOM 674 O O . GLY A 1 84 ? -3.528 -12.762 21.207 1.00 80.62 84 GLY A O 1
ATOM 675 N N . SER A 1 85 ? -2.830 -11.751 23.088 1.00 81.50 85 SER A N 1
ATOM 676 C CA . SER A 1 85 ? -3.713 -12.501 24.000 1.00 81.50 85 SER A CA 1
ATOM 677 C C . SER A 1 85 ? -5.182 -12.467 23.575 1.00 81.50 85 SER A C 1
ATOM 679 O O . SER A 1 85 ? -5.879 -13.468 23.708 1.00 81.50 85 SER A O 1
ATOM 681 N N . GLU A 1 86 ? -5.632 -11.345 23.020 1.00 79.44 86 GLU A N 1
ATOM 682 C CA . GLU A 1 86 ? -7.007 -11.170 22.548 1.00 79.44 86 GLU A CA 1
ATOM 683 C C . GLU A 1 86 ? -7.278 -11.856 21.215 1.00 79.44 86 GLU A C 1
ATOM 685 O O . GLU A 1 86 ? -8.323 -12.477 21.044 1.00 79.44 86 GLU A O 1
ATOM 690 N N . ASP A 1 87 ? -6.318 -11.836 20.291 1.00 86.44 87 ASP A N 1
ATOM 691 C CA . ASP A 1 87 ? -6.445 -12.567 19.030 1.00 86.44 87 ASP A CA 1
ATOM 692 C C . ASP A 1 87 ? -6.490 -14.075 19.259 1.00 86.44 87 ASP A C 1
ATOM 694 O O . ASP A 1 87 ? -7.237 -14.774 18.577 1.00 86.44 87 ASP A O 1
ATOM 698 N N . LYS A 1 88 ? -5.757 -14.586 20.256 1.00 87.06 88 LYS A N 1
ATOM 699 C CA . LYS A 1 88 ? -5.780 -16.011 20.621 1.00 87.06 88 LYS A CA 1
ATOM 700 C C . LYS A 1 88 ? -7.167 -16.499 21.041 1.00 87.06 88 LYS A C 1
ATOM 702 O O . LYS A 1 88 ? -7.486 -17.655 20.785 1.00 87.06 88 LYS A O 1
ATOM 707 N N . LYS A 1 89 ? -7.993 -15.627 21.629 1.00 88.62 89 LYS A N 1
ATOM 708 C CA . LYS A 1 89 ? -9.377 -15.936 22.030 1.00 88.62 89 LYS A CA 1
ATOM 709 C C . LYS A 1 89 ? -10.365 -15.874 20.860 1.00 88.62 89 LYS A C 1
ATOM 711 O O . LYS A 1 89 ? -11.477 -16.377 20.980 1.00 88.62 89 LYS A O 1
ATOM 716 N N . ARG A 1 90 ? -9.980 -15.252 19.740 1.00 90.38 90 ARG A N 1
ATOM 717 C CA . ARG A 1 90 ? -10.846 -15.012 18.579 1.00 90.38 90 ARG A CA 1
ATOM 718 C C . ARG A 1 90 ? -10.634 -16.067 17.488 1.00 90.38 90 ARG A C 1
ATOM 720 O O . ARG A 1 90 ? -9.485 -16.452 17.221 1.00 90.38 90 ARG A O 1
ATOM 727 N N . PRO A 1 91 ? -11.700 -16.491 16.785 1.00 93.19 91 PRO A N 1
ATOM 728 C CA . PRO A 1 91 ? -11.556 -17.264 15.558 1.00 93.19 91 PRO A CA 1
ATOM 729 C C . PRO A 1 91 ? -10.852 -16.428 14.476 1.00 93.19 91 PRO A C 1
ATOM 731 O O . PRO A 1 91 ? -10.950 -15.202 14.464 1.00 93.19 91 PRO A O 1
ATOM 734 N N . PHE A 1 92 ? -10.154 -17.083 13.541 1.00 92.69 92 PHE A N 1
ATOM 735 C CA . PHE A 1 92 ? -9.313 -16.401 12.543 1.00 92.69 92 PHE A CA 1
ATOM 736 C C . PHE A 1 92 ? -10.044 -15.302 11.762 1.00 92.69 92 PHE A C 1
ATOM 738 O O . PHE A 1 92 ? -9.510 -14.209 11.615 1.00 92.69 92 PHE A O 1
ATOM 745 N N . HIS A 1 93 ? -11.282 -15.543 11.329 1.00 93.06 93 HIS A N 1
ATOM 746 C CA . HIS A 1 93 ? -12.060 -14.579 10.544 1.00 93.06 93 HIS A CA 1
ATOM 747 C C . HIS A 1 93 ? -12.400 -13.275 11.298 1.00 93.06 93 HIS A C 1
ATOM 749 O O . HIS A 1 93 ? -12.752 -12.283 10.664 1.00 93.06 93 HIS A O 1
ATOM 755 N N . GLN A 1 94 ?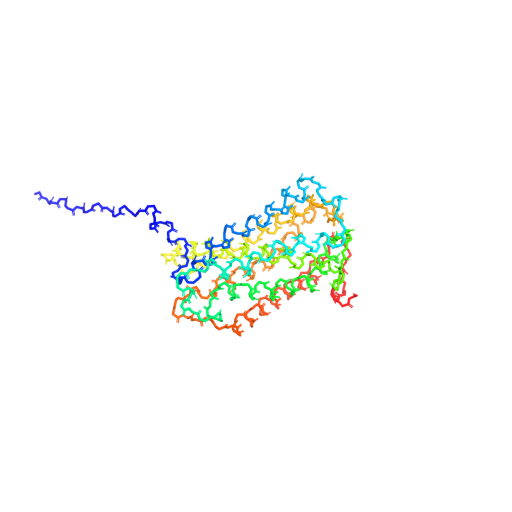 -12.273 -13.253 12.630 1.00 93.25 94 GLN A N 1
ATOM 756 C CA . GLN A 1 94 ? -12.471 -12.059 13.462 1.00 93.25 94 GLN A CA 1
ATOM 757 C C . GLN A 1 94 ? -11.162 -11.337 13.807 1.00 93.25 94 GLN A C 1
ATOM 759 O O . GLN A 1 94 ? -11.204 -10.227 14.338 1.00 93.25 94 GLN A O 1
ATOM 764 N N . ARG A 1 95 ? -9.998 -11.935 13.523 1.00 95.00 95 ARG A N 1
ATOM 765 C CA . ARG A 1 95 ? -8.693 -11.325 13.810 1.00 95.00 95 ARG A CA 1
ATOM 766 C C . ARG A 1 95 ? -8.390 -10.251 12.773 1.00 95.00 95 ARG A C 1
ATOM 768 O O . ARG A 1 95 ? -8.438 -10.510 11.570 1.00 95.00 95 ARG A O 1
ATOM 775 N N . PHE A 1 96 ? -8.021 -9.060 13.228 1.00 95.75 96 PHE A N 1
ATOM 776 C CA . PHE A 1 96 ? -7.773 -7.929 12.343 1.00 95.75 96 PHE A CA 1
ATOM 777 C C . PHE A 1 96 ? -6.636 -8.202 11.359 1.00 95.75 96 PHE A C 1
ATOM 779 O O . PHE A 1 96 ? -6.745 -7.824 10.202 1.00 95.75 96 PHE A O 1
ATOM 786 N N . TRP A 1 97 ? -5.576 -8.912 11.759 1.00 96.38 97 TRP A N 1
ATOM 787 C CA . TRP A 1 97 ? -4.470 -9.206 10.841 1.00 96.38 97 TRP A CA 1
ATOM 788 C C . TRP A 1 97 ? -4.902 -10.062 9.638 1.00 96.38 97 TRP A C 1
ATOM 790 O O . TRP A 1 97 ? -4.339 -9.902 8.557 1.00 96.38 97 TRP A O 1
ATOM 800 N N . ILE A 1 98 ? -5.924 -10.919 9.778 1.00 97.56 98 ILE A N 1
ATOM 801 C CA . ILE A 1 98 ? -6.508 -11.657 8.646 1.00 97.56 98 ILE A CA 1
ATOM 802 C C . ILE A 1 98 ? -7.227 -10.683 7.711 1.00 97.56 98 ILE A C 1
ATOM 804 O O . ILE A 1 98 ? -6.989 -10.710 6.507 1.00 97.56 98 ILE A O 1
ATOM 808 N N . LYS A 1 99 ? -8.059 -9.791 8.262 1.00 98.12 99 LYS A N 1
ATOM 809 C CA . LYS A 1 99 ? -8.792 -8.763 7.503 1.00 98.12 99 LYS A CA 1
ATOM 810 C C . LYS A 1 99 ? -7.835 -7.815 6.769 1.00 98.12 99 LYS A C 1
ATOM 812 O O . LYS A 1 99 ? -7.986 -7.597 5.574 1.00 98.12 99 LYS A O 1
ATOM 817 N N . ALA A 1 100 ? -6.815 -7.324 7.467 1.00 98.00 100 ALA A N 1
ATOM 818 C CA . ALA A 1 100 ? -5.748 -6.471 6.953 1.00 98.00 100 ALA A CA 1
ATOM 819 C C . ALA A 1 100 ? -5.032 -7.098 5.751 1.00 98.00 100 ALA A C 1
ATOM 821 O O . ALA A 1 100 ? -4.937 -6.492 4.684 1.00 98.00 100 ALA A O 1
ATOM 822 N N . ASN A 1 101 ? -4.562 -8.339 5.912 1.00 98.50 101 ASN A N 1
ATOM 823 C CA . ASN A 1 101 ? -3.905 -9.060 4.829 1.00 98.50 101 ASN A CA 1
ATOM 824 C C . ASN A 1 101 ? -4.870 -9.336 3.671 1.00 98.50 101 ASN A C 1
ATOM 826 O O . ASN A 1 101 ? -4.488 -9.155 2.524 1.00 98.50 101 ASN A O 1
ATOM 830 N N . LEU A 1 102 ? -6.114 -9.736 3.943 1.00 98.69 102 LEU A N 1
ATOM 831 C CA . LEU A 1 102 ? -7.103 -10.012 2.900 1.00 98.69 102 LEU A CA 1
ATOM 832 C C . LEU A 1 102 ? -7.413 -8.765 2.064 1.00 98.69 102 LEU A C 1
ATOM 834 O O . LEU A 1 102 ? -7.457 -8.844 0.838 1.00 98.69 102 LEU A O 1
ATOM 838 N N . TRP A 1 103 ? -7.575 -7.612 2.714 1.00 98.75 103 TRP A N 1
ATOM 839 C CA . TRP A 1 103 ? -7.804 -6.345 2.029 1.00 98.75 103 TRP A CA 1
ATOM 840 C C . TRP A 1 103 ? -6.635 -5.990 1.104 1.00 98.75 103 TRP A C 1
ATOM 842 O O . TRP A 1 103 ? -6.835 -5.768 -0.091 1.00 98.75 103 TRP A O 1
ATOM 852 N N . ASN A 1 104 ? -5.408 -6.005 1.643 1.00 98.69 104 ASN A N 1
ATOM 853 C CA . ASN A 1 104 ? -4.194 -5.680 0.889 1.00 98.69 104 ASN A CA 1
ATOM 854 C C . ASN A 1 104 ? -3.910 -6.687 -0.227 1.00 98.69 104 ASN A C 1
ATOM 856 O O . ASN A 1 104 ? -3.422 -6.289 -1.279 1.00 98.69 104 ASN A O 1
ATOM 860 N N . LEU A 1 105 ? -4.253 -7.961 -0.034 1.00 98.50 105 LEU A N 1
ATOM 861 C CA . LEU A 1 105 ? -4.083 -9.001 -1.043 1.00 98.50 105 LEU A CA 1
ATOM 862 C C . LEU A 1 105 ? -5.006 -8.764 -2.240 1.00 98.50 105 LEU A C 1
ATOM 864 O O . LEU A 1 105 ? -4.543 -8.815 -3.375 1.00 98.50 105 LEU A O 1
ATOM 868 N N . VAL A 1 106 ? -6.287 -8.461 -2.007 1.00 98.75 106 VAL A N 1
ATOM 869 C CA . VAL A 1 106 ? -7.235 -8.165 -3.097 1.00 98.75 106 VAL A CA 1
ATOM 870 C C . VAL A 1 106 ? -6.845 -6.874 -3.814 1.00 98.75 106 VAL A C 1
ATOM 872 O O . VAL A 1 106 ? -6.718 -6.862 -5.038 1.00 98.75 106 VAL A O 1
ATOM 875 N N . PHE A 1 107 ? -6.601 -5.797 -3.063 1.00 98.75 107 PHE A N 1
ATOM 876 C CA . PHE A 1 107 ? -6.243 -4.500 -3.637 1.00 98.75 107 PHE A CA 1
ATOM 877 C C . PHE A 1 107 ? -4.898 -4.559 -4.384 1.00 98.75 107 PHE A C 1
ATOM 879 O O . PHE A 1 107 ? -4.788 -4.091 -5.516 1.00 98.75 107 PHE A O 1
ATOM 886 N N . GLY A 1 108 ? -3.891 -5.205 -3.791 1.00 98.25 108 GLY A N 1
ATOM 887 C CA . GLY A 1 108 ? -2.572 -5.419 -4.387 1.00 98.25 108 GLY A CA 1
ATOM 888 C C . GLY A 1 108 ? -2.600 -6.329 -5.612 1.00 98.25 108 GLY A C 1
ATOM 889 O O . GLY A 1 108 ? -1.885 -6.054 -6.578 1.00 98.25 108 GLY A O 1
ATOM 890 N N . TYR A 1 109 ? -3.452 -7.362 -5.621 1.00 98.19 109 TYR A N 1
ATOM 891 C CA . TYR A 1 109 ? -3.663 -8.199 -6.803 1.00 98.19 109 TYR A CA 1
ATOM 892 C C . TYR A 1 109 ? -4.232 -7.383 -7.962 1.00 98.19 109 TYR A C 1
ATOM 894 O O . TYR A 1 109 ? -3.677 -7.436 -9.055 1.00 98.19 109 TYR A O 1
ATOM 902 N N . ILE A 1 110 ? -5.291 -6.597 -7.735 1.00 98.12 110 ILE A N 1
ATOM 903 C CA . ILE A 1 110 ? -5.892 -5.767 -8.792 1.00 98.12 110 ILE A CA 1
ATOM 904 C C . ILE A 1 110 ? -4.881 -4.727 -9.286 1.00 98.12 110 ILE A C 1
ATOM 906 O O . ILE A 1 110 ? -4.738 -4.537 -10.495 1.00 98.12 110 ILE A O 1
ATOM 910 N N . GLY A 1 111 ? -4.127 -4.114 -8.371 1.00 97.31 111 GLY A N 1
ATOM 911 C CA . GLY A 1 111 ? -3.111 -3.137 -8.736 1.00 97.31 111 GLY A CA 1
ATOM 912 C C . GLY A 1 111 ? -1.986 -3.692 -9.589 1.00 97.31 111 GLY A C 1
ATOM 913 O O . GLY A 1 111 ? -1.622 -3.062 -10.580 1.00 97.31 111 GLY A O 1
ATOM 914 N N . ASN A 1 112 ? -1.497 -4.888 -9.274 1.00 97.00 112 ASN A N 1
ATOM 915 C CA . ASN A 1 112 ? -0.495 -5.540 -10.108 1.00 97.00 112 ASN A CA 1
ATOM 916 C C . ASN A 1 112 ? -1.097 -6.082 -11.413 1.00 97.00 112 ASN A C 1
ATOM 918 O O . ASN A 1 112 ? -0.503 -5.931 -12.470 1.00 97.00 112 ASN A O 1
ATOM 922 N N . TYR A 1 113 ? -2.283 -6.690 -11.375 1.00 95.81 113 TYR A N 1
ATOM 923 C CA . TYR A 1 113 ? -2.858 -7.351 -12.548 1.00 95.81 113 TYR A CA 1
ATOM 924 C C . TYR 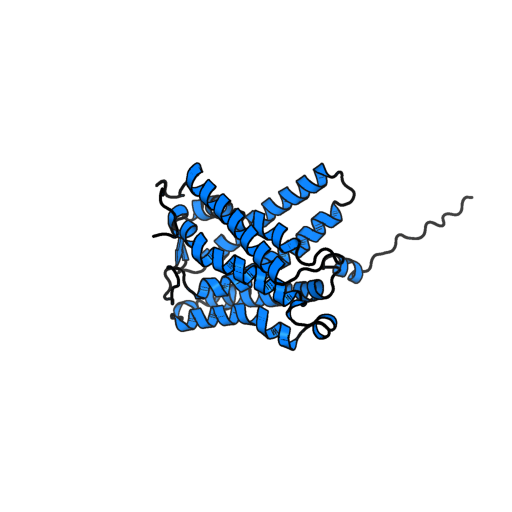A 1 113 ? -3.378 -6.372 -13.605 1.00 95.81 113 TYR A C 1
ATOM 926 O O . TYR A 1 113 ? -3.162 -6.586 -14.797 1.00 95.81 113 TYR A O 1
ATOM 934 N N . PHE A 1 114 ? -4.092 -5.325 -13.180 1.00 95.19 114 PHE A N 1
ATOM 935 C CA . PHE A 1 114 ? -4.750 -4.373 -14.077 1.00 95.19 114 PHE A CA 1
ATOM 936 C C . PHE A 1 114 ? -3.980 -3.060 -14.178 1.00 95.19 114 PHE A C 1
ATOM 938 O O . PHE A 1 114 ? -3.775 -2.545 -15.277 1.00 95.19 114 PHE A O 1
ATOM 945 N N . TRP A 1 115 ? -3.571 -2.486 -13.046 1.00 95.88 115 TRP A N 1
ATOM 946 C CA . TRP A 1 115 ? -3.112 -1.098 -13.038 1.00 95.88 115 TRP A CA 1
ATOM 947 C C . TRP A 1 115 ? -1.648 -0.932 -13.432 1.00 95.88 115 TRP A C 1
ATOM 949 O O . TRP A 1 115 ? -1.296 0.089 -14.016 1.00 95.88 115 TRP A O 1
ATOM 959 N N . THR A 1 116 ? -0.800 -1.939 -13.221 1.00 94.56 116 THR A N 1
ATOM 960 C CA . THR A 1 116 ? 0.589 -1.915 -13.704 1.00 94.56 116 THR A CA 1
ATOM 961 C C . THR A 1 116 ? 0.678 -1.697 -15.218 1.00 94.56 116 THR A C 1
ATOM 963 O O . THR A 1 116 ? 1.608 -1.050 -15.689 1.00 94.56 116 THR A O 1
ATOM 966 N N . HIS A 1 117 ? -0.324 -2.110 -15.995 1.00 92.88 117 HIS A N 1
ATOM 967 C CA . HIS A 1 117 ? -0.364 -1.805 -17.428 1.00 92.88 117 HIS A CA 1
ATOM 968 C C . HIS A 1 117 ? -0.512 -0.318 -17.731 1.00 92.88 117 HIS A C 1
ATOM 970 O O . HIS A 1 117 ? 0.013 0.154 -18.734 1.00 92.88 117 HIS A O 1
ATOM 976 N N . TYR A 1 118 ? -1.156 0.457 -16.856 1.00 93.38 118 TYR A N 1
ATOM 977 C CA . TYR A 1 118 ? -1.141 1.911 -16.988 1.00 93.38 118 TYR A CA 1
ATOM 978 C C . TYR A 1 118 ? 0.271 2.468 -16.778 1.00 93.38 118 TYR A C 1
ATOM 980 O O . TYR A 1 118 ? 0.660 3.401 -17.471 1.00 93.38 118 TYR A O 1
ATOM 988 N N . PHE A 1 119 ? 1.070 1.877 -15.885 1.00 92.06 119 PHE A N 1
ATOM 989 C CA . PHE A 1 119 ? 2.467 2.281 -15.692 1.00 92.06 119 PHE A CA 1
ATOM 990 C C . PHE A 1 119 ? 3.293 1.982 -16.941 1.00 92.06 119 PHE A C 1
ATOM 992 O O . PHE A 1 119 ? 4.086 2.818 -17.365 1.00 92.06 119 PHE A O 1
ATOM 999 N N . TYR A 1 120 ? 3.062 0.829 -17.568 1.00 92.25 120 TYR A N 1
ATOM 1000 C CA . TYR A 1 120 ? 3.754 0.454 -18.799 1.00 92.25 120 TYR A CA 1
ATOM 1001 C C . TYR A 1 120 ? 3.360 1.366 -19.967 1.00 92.25 120 TYR A C 1
ATOM 1003 O O . TYR A 1 120 ? 4.227 1.898 -20.650 1.00 92.25 120 TYR A O 1
ATOM 1011 N N . GLN A 1 121 ? 2.060 1.588 -20.176 1.00 90.44 121 GLN A N 1
ATOM 1012 C CA . GLN A 1 121 ? 1.550 2.285 -21.364 1.00 90.44 121 GLN A CA 1
ATOM 1013 C C . GLN A 1 121 ? 1.541 3.817 -21.229 1.00 90.44 121 GLN A C 1
ATOM 1015 O O . GLN A 1 121 ? 1.777 4.534 -22.201 1.00 90.44 121 GLN A O 1
ATOM 1020 N N . LEU A 1 122 ? 1.246 4.351 -20.039 1.00 90.62 122 LEU A N 1
ATOM 1021 C CA . LEU A 1 122 ? 1.120 5.799 -19.822 1.00 90.62 122 LEU A CA 1
ATOM 1022 C C . LEU A 1 122 ? 2.363 6.425 -19.210 1.00 90.62 122 LEU A C 1
ATOM 1024 O O . LEU A 1 122 ? 2.637 7.595 -19.475 1.00 90.62 122 LEU A O 1
ATOM 1028 N N . LEU A 1 123 ? 3.090 5.681 -18.377 1.00 91.19 123 LEU A N 1
ATOM 1029 C CA . LEU A 1 123 ? 4.236 6.222 -17.648 1.00 91.19 123 LEU A CA 1
ATOM 1030 C C . LEU A 1 123 ? 5.588 5.752 -18.203 1.00 91.19 123 LEU A C 1
ATOM 1032 O O . LEU A 1 123 ? 6.614 6.282 -17.783 1.00 91.19 123 LEU A O 1
ATOM 1036 N N . GLY A 1 124 ? 5.598 4.799 -19.143 1.00 90.62 124 GLY A N 1
ATOM 1037 C CA . GLY A 1 124 ? 6.828 4.276 -19.748 1.00 90.62 124 GLY A CA 1
ATOM 1038 C C . GLY A 1 124 ? 7.713 3.535 -18.746 1.00 90.62 124 GLY A C 1
ATOM 1039 O O . GLY A 1 124 ? 8.936 3.650 -18.791 1.00 90.62 124 GLY A O 1
ATOM 1040 N N . ALA A 1 125 ? 7.105 2.860 -17.765 1.00 92.31 125 ALA A N 1
ATOM 1041 C CA . ALA A 1 125 ? 7.825 2.078 -16.768 1.00 92.31 125 ALA A CA 1
ATOM 1042 C C . ALA A 1 125 ? 7.993 0.625 -17.230 1.00 92.31 125 ALA A C 1
ATOM 1044 O O . ALA A 1 125 ? 7.057 0.033 -17.763 1.00 92.31 125 ALA A O 1
ATOM 1045 N N . HIS A 1 126 ? 9.145 0.008 -16.971 1.00 92.00 126 HIS A N 1
ATOM 1046 C CA . HIS A 1 126 ? 9.423 -1.355 -17.428 1.00 92.00 126 HIS A CA 1
ATOM 1047 C C . HIS A 1 126 ? 10.221 -2.164 -16.409 1.00 92.00 126 HIS A C 1
ATOM 1049 O O . HIS A 1 126 ? 11.283 -1.741 -15.961 1.00 92.00 126 HIS A O 1
ATOM 1055 N N . TYR A 1 127 ? 9.747 -3.376 -16.099 1.00 94.44 127 TYR A N 1
ATOM 1056 C CA . TYR A 1 127 ? 10.546 -4.376 -15.386 1.00 94.44 127 TYR A CA 1
ATOM 1057 C C . TYR A 1 127 ? 11.322 -5.246 -16.372 1.00 94.44 127 TYR A C 1
ATOM 1059 O O . TYR A 1 127 ? 10.711 -5.991 -17.147 1.00 94.44 127 TYR A O 1
ATOM 1067 N N . THR A 1 128 ? 12.649 -5.217 -16.292 1.00 94.06 128 THR A N 1
ATOM 1068 C CA . THR A 1 128 ? 13.557 -5.901 -17.230 1.00 94.06 128 THR A CA 1
ATOM 1069 C C . THR A 1 128 ? 14.231 -7.144 -16.649 1.00 94.06 128 THR A C 1
ATOM 1071 O O . THR A 1 128 ? 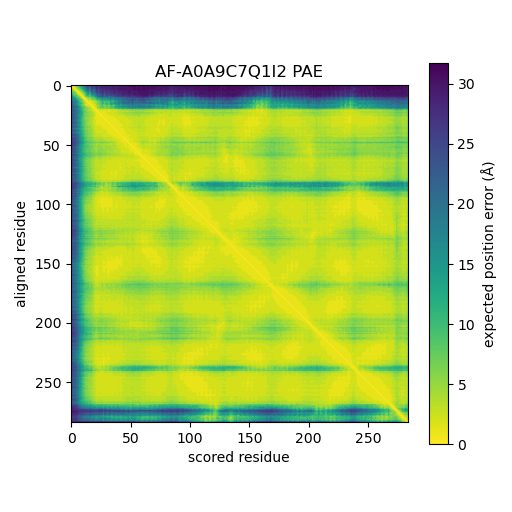14.879 -7.882 -17.386 1.00 94.06 128 THR A O 1
ATOM 1074 N N . PHE A 1 129 ? 14.049 -7.429 -15.356 1.00 94.44 129 PHE A N 1
ATOM 1075 C CA . PHE A 1 129 ? 14.617 -8.626 -14.734 1.00 94.44 129 PHE A CA 1
ATOM 1076 C C . PHE A 1 129 ? 13.896 -9.902 -15.182 1.00 94.44 129 PHE A C 1
ATOM 1078 O O . PHE A 1 129 ? 12.712 -9.901 -15.558 1.00 94.44 129 PHE A O 1
ATOM 1085 N N . GLU A 1 130 ? 14.620 -11.019 -15.116 1.00 94.25 130 GLU A N 1
ATOM 1086 C CA . GLU A 1 130 ? 14.049 -12.327 -15.389 1.00 94.25 130 GLU A CA 1
ATOM 1087 C C . GLU A 1 130 ? 13.040 -12.723 -14.314 1.00 94.25 130 GLU A C 1
ATOM 1089 O O . GLU A 1 130 ? 13.348 -12.762 -13.125 1.00 94.25 130 GLU A O 1
ATOM 1094 N N . SER A 1 131 ? 11.831 -13.091 -14.734 1.00 96.81 131 SER A N 1
ATOM 1095 C CA . SER A 1 131 ? 10.797 -13.529 -13.805 1.00 96.81 131 SER A CA 1
ATOM 1096 C C . SER A 1 131 ? 9.792 -14.459 -14.467 1.00 96.81 131 SER A C 1
ATOM 1098 O O . SER A 1 131 ? 9.558 -14.385 -15.675 1.00 96.81 131 SER A O 1
ATOM 1100 N N . TYR A 1 132 ? 9.128 -15.279 -13.654 1.00 97.50 132 TYR A N 1
ATOM 1101 C CA . TYR A 1 132 ? 7.790 -15.758 -13.992 1.00 97.50 132 TYR A CA 1
ATOM 1102 C C . TYR A 1 132 ? 6.843 -14.561 -14.038 1.00 97.50 132 TYR A C 1
ATOM 1104 O O . TYR A 1 132 ? 6.898 -13.689 -13.164 1.00 97.50 132 TYR A O 1
ATOM 1112 N N . ARG A 1 133 ? 6.008 -14.486 -15.070 1.00 95.75 133 ARG A N 1
ATOM 1113 C CA . ARG A 1 133 ? 5.129 -13.341 -15.305 1.00 95.75 133 ARG A CA 1
ATOM 1114 C C . ARG A 1 133 ? 3.686 -13.793 -15.361 1.00 95.75 133 ARG A C 1
ATOM 1116 O O . ARG A 1 133 ? 3.377 -14.838 -15.926 1.00 95.75 133 ARG A O 1
ATOM 1123 N N . TRP A 1 134 ? 2.822 -12.974 -14.786 1.00 94.31 134 TRP A N 1
ATOM 1124 C CA . TRP A 1 134 ? 1.382 -13.127 -14.837 1.00 94.31 134 TRP A CA 1
ATOM 1125 C C . TRP A 1 134 ? 0.804 -11.839 -15.410 1.00 94.31 134 TRP A C 1
ATOM 1127 O O . TRP A 1 134 ? 1.000 -10.765 -14.840 1.00 94.31 134 TRP A O 1
ATOM 1137 N N . ASN A 1 135 ? 0.166 -11.945 -16.576 1.00 92.69 135 ASN A N 1
ATOM 1138 C CA . ASN A 1 135 ? -0.262 -10.795 -17.375 1.00 92.69 135 ASN A CA 1
ATOM 1139 C C . ASN A 1 135 ? 0.881 -9.784 -17.626 1.00 92.69 135 ASN A C 1
ATOM 1141 O O . ASN A 1 135 ? 0.757 -8.606 -17.324 1.00 92.69 135 ASN A O 1
ATOM 1145 N N . GLN A 1 136 ? 2.041 -10.273 -18.083 1.00 93.31 136 GLN A N 1
ATOM 1146 C CA . GLN A 1 136 ? 3.294 -9.516 -18.293 1.00 93.31 136 GLN A CA 1
ATOM 1147 C C . GLN A 1 136 ? 3.952 -8.900 -17.047 1.00 93.31 136 GLN A C 1
ATOM 1149 O O . GLN A 1 136 ? 5.112 -8.481 -17.113 1.00 93.31 136 GLN A O 1
ATOM 1154 N N . VAL A 1 137 ? 3.293 -8.936 -15.891 1.00 95.56 137 VAL A N 1
ATOM 1155 C CA . VAL A 1 137 ? 3.833 -8.416 -14.634 1.00 95.56 137 VAL A CA 1
ATOM 1156 C C . VAL A 1 137 ? 4.617 -9.509 -13.898 1.00 95.56 137 VAL A C 1
ATOM 1158 O O . VAL A 1 137 ? 4.114 -10.627 -13.752 1.00 95.56 137 VAL A O 1
ATOM 1161 N N . PRO A 1 138 ? 5.851 -9.241 -13.430 1.00 97.19 138 PRO A N 1
ATOM 1162 C CA . PRO A 1 138 ? 6.616 -10.198 -12.634 1.00 97.19 138 PRO A CA 1
ATOM 1163 C C . PRO A 1 138 ? 5.862 -10.634 -11.370 1.00 97.19 138 PRO A C 1
ATOM 1165 O O . PRO A 1 138 ? 5.467 -9.800 -10.562 1.00 97.19 138 PRO A O 1
ATOM 1168 N N . ILE A 1 139 ? 5.712 -11.944 -11.150 1.00 97.50 139 ILE A N 1
ATOM 1169 C CA . ILE A 1 139 ? 5.099 -12.498 -9.926 1.00 97.50 139 ILE A CA 1
ATOM 1170 C C . ILE A 1 139 ? 5.771 -11.990 -8.627 1.00 97.50 139 ILE A C 1
ATOM 1172 O O . ILE A 1 139 ? 5.042 -11.691 -7.678 1.00 97.50 139 ILE A O 1
ATOM 1176 N N . PRO A 1 140 ? 7.109 -11.810 -8.552 1.00 96.94 140 PRO A N 1
ATOM 1177 C CA . PRO A 1 140 ? 7.767 -11.210 -7.390 1.00 96.94 140 PRO A CA 1
ATOM 1178 C C . PRO A 1 140 ? 7.201 -9.834 -7.001 1.00 96.94 140 PRO A C 1
ATOM 1180 O O . PRO A 1 140 ? 7.114 -9.534 -5.812 1.00 96.94 140 PRO A O 1
ATOM 1183 N N . CYS A 1 141 ? 6.734 -9.028 -7.965 1.00 96.31 141 CYS A N 1
ATOM 1184 C CA . CYS A 1 141 ? 6.119 -7.729 -7.685 1.00 96.31 141 CYS A CA 1
ATOM 1185 C C . CYS A 1 141 ? 4.825 -7.874 -6.875 1.00 96.31 141 CYS A C 1
ATOM 1187 O O . CYS A 1 141 ? 4.676 -7.176 -5.882 1.00 96.31 141 CYS A O 1
ATOM 1189 N N . TYR A 1 142 ? 3.955 -8.841 -7.189 1.00 97.50 142 TYR A N 1
ATOM 1190 C CA . TYR A 1 142 ? 2.719 -9.085 -6.426 1.00 97.50 142 TYR A CA 1
ATOM 1191 C C . TYR A 1 142 ? 3.012 -9.374 -4.945 1.00 97.50 142 TYR A C 1
ATOM 1193 O O . TYR A 1 142 ? 2.339 -8.858 -4.052 1.00 97.50 142 TYR A O 1
ATOM 1201 N N . LEU A 1 143 ? 4.044 -10.180 -4.681 1.00 96.81 143 LEU A N 1
ATOM 1202 C CA . LEU A 1 143 ? 4.450 -10.554 -3.326 1.00 96.81 143 LEU A CA 1
ATOM 1203 C C . LEU A 1 143 ? 5.137 -9.390 -2.598 1.00 96.81 143 LEU A C 1
ATOM 1205 O O . LEU A 1 143 ? 4.808 -9.103 -1.448 1.00 96.81 143 LEU A O 1
ATOM 1209 N N . ALA A 1 144 ? 6.049 -8.680 -3.268 1.00 95.69 144 ALA A N 1
ATOM 1210 C CA . ALA A 1 144 ? 6.705 -7.509 -2.694 1.00 95.69 144 ALA A CA 1
ATOM 1211 C C . ALA A 1 144 ? 5.686 -6.404 -2.366 1.00 95.69 144 ALA A C 1
ATOM 1213 O O . ALA A 1 144 ? 5.695 -5.880 -1.249 1.00 95.69 144 ALA A O 1
ATOM 1214 N N . THR A 1 145 ? 4.757 -6.111 -3.288 1.00 96.62 145 THR A N 1
ATOM 1215 C CA . THR A 1 145 ? 3.657 -5.155 -3.089 1.00 96.62 145 THR A CA 1
ATOM 1216 C C . THR A 1 145 ? 2.870 -5.474 -1.828 1.00 96.62 145 THR A C 1
ATOM 1218 O O . THR A 1 145 ? 2.513 -4.554 -1.103 1.00 96.62 145 THR A O 1
ATOM 1221 N N . HIS A 1 146 ? 2.636 -6.750 -1.510 1.00 98.00 146 HIS A N 1
ATOM 1222 C CA . HIS A 1 146 ? 1.897 -7.120 -0.303 1.00 98.00 146 HIS A CA 1
ATOM 1223 C C . HIS A 1 146 ? 2.564 -6.598 0.979 1.00 98.00 146 HIS A C 1
ATOM 1225 O O . HIS A 1 146 ? 1.903 -5.987 1.819 1.00 98.00 146 HIS A O 1
ATOM 1231 N N . ALA A 1 147 ? 3.883 -6.770 1.113 1.00 96.44 147 ALA A N 1
ATOM 1232 C CA . ALA A 1 147 ? 4.631 -6.262 2.266 1.00 96.44 147 ALA A CA 1
ATOM 1233 C C . ALA A 1 147 ? 4.615 -4.723 2.328 1.00 96.44 147 ALA A C 1
ATOM 1235 O O . ALA A 1 147 ? 4.404 -4.145 3.400 1.00 96.44 147 ALA A O 1
ATOM 1236 N N . TYR A 1 148 ? 4.779 -4.063 1.178 1.00 97.19 148 TYR A N 1
ATOM 1237 C CA . TYR A 1 148 ? 4.691 -2.607 1.064 1.00 97.19 148 TYR A CA 1
ATOM 1238 C C . TYR A 1 148 ? 3.303 -2.078 1.431 1.00 97.19 148 TYR A C 1
ATOM 1240 O O . TYR A 1 148 ? 3.190 -1.164 2.242 1.00 97.19 148 TYR A O 1
ATOM 1248 N N . PHE A 1 149 ? 2.235 -2.683 0.919 1.00 98.12 149 PHE A N 1
ATOM 1249 C CA . PHE A 1 149 ? 0.868 -2.245 1.186 1.00 98.12 149 PHE A CA 1
ATOM 1250 C C . PHE A 1 149 ? 0.474 -2.486 2.640 1.00 98.12 149 PHE A C 1
ATOM 1252 O O . PHE A 1 149 ? -0.155 -1.610 3.233 1.00 98.12 149 PHE A O 1
ATOM 1259 N N . CYS A 1 150 ? 0.904 -3.589 3.259 1.00 98.38 150 CYS A N 1
ATOM 1260 C CA . CYS A 1 150 ? 0.754 -3.765 4.702 1.00 98.38 150 CYS A CA 1
ATOM 1261 C C . CYS A 1 150 ? 1.440 -2.631 5.481 1.00 98.38 150 CYS A C 1
ATOM 1263 O O . CYS A 1 150 ? 0.829 -2.073 6.391 1.00 98.38 150 CYS A O 1
ATOM 1265 N N . PHE A 1 151 ? 2.654 -2.220 5.094 1.00 98.00 151 PHE A N 1
ATOM 1266 C CA . PHE A 1 151 ? 3.326 -1.087 5.735 1.00 98.00 151 PHE A CA 1
ATOM 1267 C C . PHE A 1 151 ? 2.578 0.234 5.527 1.00 98.00 151 PHE A C 1
ATOM 1269 O O . PHE A 1 151 ? 2.242 0.911 6.500 1.00 98.00 151 PHE A O 1
ATOM 1276 N N . TYR A 1 152 ? 2.311 0.602 4.272 1.00 97.81 152 TYR A N 1
ATOM 1277 C CA . TYR A 1 152 ? 1.746 1.899 3.907 1.00 97.81 152 TYR A CA 1
ATOM 1278 C C . TYR A 1 152 ? 0.386 2.116 4.547 1.00 97.81 152 TYR A C 1
ATOM 1280 O O . TYR A 1 152 ? 0.165 3.144 5.183 1.00 97.81 152 TYR A O 1
ATOM 1288 N N . HIS A 1 153 ? -0.508 1.133 4.444 1.00 98.56 153 HIS A N 1
ATOM 1289 C CA . HIS A 1 153 ? -1.851 1.260 4.988 1.00 98.56 153 HIS A CA 1
ATOM 1290 C C . HIS A 1 153 ? -1.850 1.268 6.517 1.00 98.56 153 HIS A C 1
ATOM 1292 O O . HIS A 1 153 ? -2.586 2.058 7.112 1.00 98.56 153 HIS A O 1
ATOM 1298 N N . THR A 1 154 ? -1.004 0.468 7.178 1.00 98.25 154 THR A N 1
ATOM 1299 C CA . THR A 1 154 ? -0.861 0.526 8.641 1.00 98.25 154 THR A CA 1
ATOM 1300 C C . THR A 1 154 ? -0.305 1.875 9.096 1.00 98.25 154 THR A C 1
ATOM 1302 O O . THR A 1 154 ? -0.883 2.508 9.981 1.00 98.25 154 THR A O 1
ATOM 1305 N N . PHE A 1 155 ? 0.784 2.346 8.487 1.00 97.75 155 PHE A N 1
ATOM 1306 C CA . PHE A 1 155 ? 1.405 3.622 8.837 1.00 97.75 155 PHE A CA 1
ATOM 1307 C C . PHE A 1 155 ? 0.449 4.797 8.593 1.00 97.75 155 PHE A C 1
ATOM 1309 O O . PHE A 1 155 ? 0.234 5.622 9.485 1.00 97.75 155 PHE A O 1
ATOM 1316 N N . ALA A 1 156 ? -0.204 4.826 7.427 1.00 97.88 156 ALA A N 1
ATOM 1317 C CA . ALA A 1 156 ? -1.194 5.838 7.085 1.00 97.88 156 ALA A CA 1
ATOM 1318 C C . ALA A 1 156 ? -2.387 5.826 8.044 1.00 97.88 156 ALA A C 1
ATOM 1320 O O . ALA A 1 156 ? -2.804 6.888 8.497 1.00 97.88 156 ALA A O 1
ATOM 1321 N N . THR A 1 157 ? -2.895 4.648 8.417 1.00 97.62 157 THR A N 1
ATOM 1322 C CA . THR A 1 157 ? -4.003 4.499 9.378 1.00 97.62 157 THR A CA 1
ATOM 1323 C C . THR A 1 157 ? -3.673 5.151 10.718 1.00 97.62 157 THR A C 1
ATOM 1325 O O . THR A 1 157 ? -4.479 5.918 11.246 1.00 97.62 157 THR A O 1
ATOM 1328 N N . ILE A 1 158 ? -2.477 4.898 11.252 1.00 97.06 158 ILE A N 1
ATOM 1329 C CA . ILE A 1 158 ? -2.043 5.421 12.555 1.00 97.06 158 ILE A CA 1
ATOM 1330 C C . ILE A 1 158 ? -1.946 6.950 12.536 1.00 97.06 158 ILE A C 1
ATOM 1332 O O . ILE A 1 158 ? -2.431 7.620 13.452 1.00 97.06 158 ILE A O 1
ATOM 1336 N N . ILE A 1 159 ? -1.363 7.532 11.485 1.00 96.25 159 ILE A N 1
ATOM 1337 C CA . ILE A 1 159 ? -1.218 8.992 11.409 1.00 96.25 159 ILE A CA 1
ATOM 1338 C C . ILE A 1 159 ? -2.552 9.658 11.061 1.00 96.25 159 ILE A C 1
ATOM 1340 O O . ILE A 1 159 ? -2.899 10.679 11.656 1.00 96.25 159 ILE A O 1
ATOM 1344 N N . LEU A 1 160 ? -3.350 9.065 10.171 1.00 96.12 160 LEU A N 1
ATOM 1345 C CA . LEU A 1 160 ? -4.680 9.571 9.834 1.00 96.12 160 LEU A CA 1
ATOM 1346 C C . LEU A 1 160 ? -5.586 9.594 11.068 1.00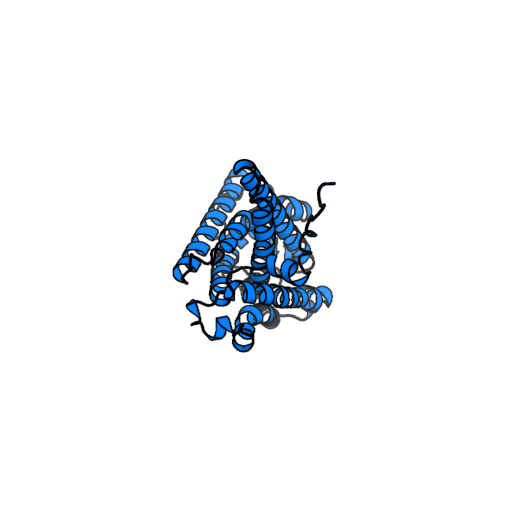 96.12 160 LEU A C 1
ATOM 1348 O O . LEU A 1 160 ? -6.252 10.601 11.311 1.00 96.12 160 LEU A O 1
ATOM 1352 N N . ARG A 1 161 ? -5.542 8.552 11.908 1.00 95.69 161 ARG A N 1
ATOM 1353 C CA . ARG A 1 161 ? -6.214 8.544 13.216 1.00 95.69 161 ARG A CA 1
ATOM 1354 C C . ARG A 1 161 ? -5.800 9.737 14.064 1.00 95.69 161 ARG A C 1
ATOM 1356 O O . ARG A 1 161 ? -6.651 10.385 14.673 1.00 95.69 161 ARG A O 1
ATOM 1363 N N . ARG A 1 162 ? -4.501 10.049 14.110 1.00 94.31 162 ARG A N 1
ATOM 1364 C CA . ARG A 1 162 ? -3.986 11.179 14.890 1.00 94.31 162 ARG A CA 1
ATOM 1365 C C . ARG A 1 162 ? -4.524 12.510 14.375 1.00 94.31 162 ARG A C 1
ATOM 1367 O O . ARG A 1 162 ? -4.946 13.332 15.185 1.00 94.31 162 ARG A O 1
ATOM 1374 N N . VAL A 1 163 ? -4.565 12.692 13.058 1.00 95.19 163 VAL A N 1
ATOM 1375 C CA . VAL A 1 163 ? -5.136 13.886 12.418 1.00 95.19 163 VAL A CA 1
ATOM 1376 C C . VAL A 1 163 ? -6.631 14.003 12.719 1.00 95.19 163 VAL A C 1
ATOM 1378 O O . VAL A 1 163 ? -7.088 15.057 13.159 1.00 95.19 163 VAL A O 1
ATOM 1381 N N . VAL A 1 164 ? -7.394 12.918 12.564 1.00 93.44 164 VAL A N 1
ATOM 1382 C CA . VAL A 1 164 ? -8.840 12.895 12.841 1.00 93.44 164 VAL A CA 1
ATOM 1383 C C . VAL A 1 164 ? -9.127 13.188 14.315 1.00 93.44 164 VAL A C 1
ATOM 1385 O O . VAL A 1 164 ? -9.973 14.025 14.622 1.00 93.44 164 VAL A O 1
ATOM 1388 N N . ASN A 1 165 ? -8.399 12.559 15.240 1.00 93.00 165 ASN A N 1
ATOM 1389 C CA . ASN A 1 165 ? -8.568 12.785 16.675 1.00 93.00 165 ASN A CA 1
ATOM 1390 C C . ASN A 1 165 ? -8.141 14.196 17.099 1.00 93.00 165 ASN A C 1
ATOM 1392 O O . ASN A 1 165 ? -8.843 14.831 17.883 1.00 93.00 165 ASN A O 1
ATOM 1396 N N . GLY A 1 166 ? -7.031 14.703 16.558 1.00 92.25 166 GLY A N 1
ATOM 1397 C CA . GLY A 1 166 ? -6.516 16.042 16.853 1.00 92.25 166 GLY A CA 1
ATOM 1398 C C . GLY A 1 166 ? -7.403 17.176 16.332 1.00 92.25 166 GLY A C 1
ATOM 1399 O O . GLY A 1 166 ? -7.314 18.296 16.823 1.00 92.25 166 GLY A O 1
ATOM 1400 N N . THR A 1 167 ? -8.291 16.889 15.379 1.00 94.56 167 THR A N 1
ATOM 1401 C CA . THR A 1 167 ? -9.203 17.871 14.771 1.00 94.56 167 THR A CA 1
ATOM 1402 C C . THR A 1 167 ? -10.650 17.749 15.262 1.00 94.56 167 THR A C 1
ATOM 1404 O O . THR A 1 167 ? -11.521 18.458 14.762 1.00 94.56 167 THR A O 1
ATOM 1407 N N . LYS A 1 168 ? -10.931 16.905 16.271 1.00 91.88 168 LYS A N 1
ATOM 1408 C CA . LYS A 1 168 ? -12.289 16.698 16.824 1.00 91.88 168 LYS A CA 1
ATOM 1409 C C . LYS A 1 168 ? -12.949 17.969 17.367 1.00 91.88 168 LYS A C 1
ATOM 1411 O O . LYS A 1 168 ? -14.167 18.071 17.305 1.00 91.88 168 LYS A O 1
ATOM 1416 N N . GLY A 1 169 ? -12.165 18.916 17.887 1.00 93.06 169 GLY A N 1
ATOM 1417 C CA . GLY A 1 169 ? -12.671 20.187 18.422 1.00 93.06 169 GLY A CA 1
ATOM 1418 C C . GLY A 1 169 ? -12.918 21.278 17.373 1.00 93.06 169 GLY A C 1
ATOM 1419 O O . GLY A 1 169 ? -13.352 22.367 17.734 1.00 93.06 169 GLY A O 1
ATOM 1420 N N . LEU A 1 170 ? -12.613 21.025 16.095 1.00 95.38 170 LEU A N 1
ATOM 1421 C CA . LEU A 1 170 ? -12.766 22.003 15.016 1.00 95.38 170 LEU A CA 1
ATOM 1422 C C . LEU A 1 170 ? -14.129 21.867 14.315 1.00 95.38 170 LEU A C 1
ATOM 1424 O O . LEU A 1 170 ? -14.721 20.784 14.328 1.00 95.38 170 LEU A O 1
ATOM 1428 N N . PRO A 1 171 ? -14.611 22.920 13.625 1.00 97.06 171 PRO A N 1
ATOM 1429 C CA . PRO A 1 171 ? -15.801 22.824 12.784 1.00 97.06 171 PRO A CA 1
ATOM 1430 C C . PRO A 1 171 ? -15.665 21.734 11.713 1.00 97.06 171 PRO A C 1
ATOM 1432 O O . PRO A 1 171 ? -14.587 21.540 11.144 1.00 97.06 171 PRO A O 1
ATOM 1435 N N . THR A 1 172 ? -16.773 21.068 11.372 1.00 95.81 172 THR A N 1
ATOM 1436 C CA . THR A 1 172 ? -16.805 19.931 10.429 1.00 95.81 172 THR A CA 1
ATOM 1437 C C . THR A 1 172 ? -16.127 20.230 9.092 1.00 95.81 172 THR A C 1
ATOM 1439 O O . THR A 1 172 ? -15.395 19.385 8.577 1.00 95.81 172 THR A O 1
ATOM 1442 N N . LEU A 1 173 ? -16.322 21.435 8.546 1.00 96.62 173 LEU A N 1
ATOM 1443 C CA . LEU A 1 173 ? -15.681 21.855 7.298 1.00 96.62 173 LEU A CA 1
ATOM 1444 C C . LEU A 1 173 ? -14.152 21.844 7.421 1.00 96.62 173 LEU A C 1
ATOM 1446 O O . LEU A 1 173 ? -13.473 21.238 6.597 1.00 96.62 173 LEU A O 1
ATOM 1450 N N . VAL A 1 174 ? -13.616 22.452 8.482 1.00 96.44 174 VAL A N 1
ATOM 1451 C CA . VAL A 1 174 ? -12.169 22.522 8.733 1.00 96.44 1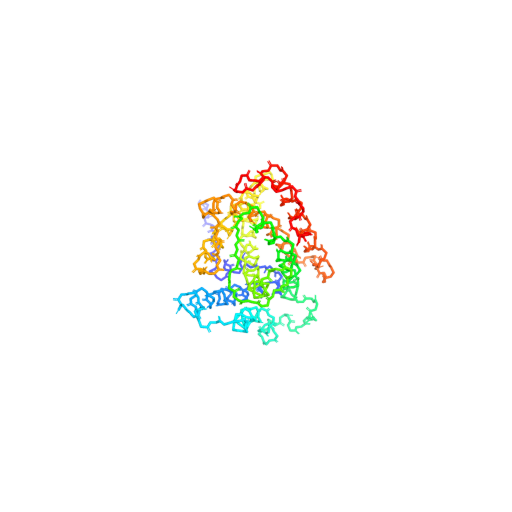74 VAL A CA 1
ATOM 1452 C C . VAL A 1 174 ? -11.604 21.126 8.979 1.00 96.44 174 VAL A C 1
ATOM 1454 O O . VAL A 1 174 ? -10.580 20.773 8.400 1.00 96.44 174 VAL A O 1
ATOM 1457 N N . ARG A 1 175 ? -12.303 20.290 9.760 1.00 95.38 175 ARG A N 1
ATOM 1458 C CA . ARG A 1 175 ? -11.924 18.887 9.989 1.00 95.38 175 ARG A CA 1
ATOM 1459 C C . ARG A 1 175 ? -11.782 18.124 8.674 1.00 95.38 175 ARG A C 1
ATOM 1461 O O . ARG A 1 175 ? -10.793 17.426 8.465 1.00 95.38 175 ARG A O 1
ATOM 1468 N N . ASN A 1 176 ? -12.768 18.259 7.790 1.00 96.19 176 ASN A N 1
ATOM 1469 C CA . ASN A 1 176 ? -12.770 17.575 6.502 1.00 96.19 176 ASN A CA 1
ATOM 1470 C C . ASN A 1 176 ? -11.663 18.097 5.581 1.00 96.19 176 ASN A C 1
ATOM 1472 O O . ASN A 1 176 ? -10.977 17.286 4.965 1.00 96.19 176 ASN A O 1
ATOM 1476 N N . LEU A 1 177 ? -11.447 19.415 5.531 1.00 97.38 177 LEU A N 1
ATOM 1477 C CA . LEU A 1 177 ? -10.359 20.014 4.754 1.00 97.38 177 LEU A CA 1
ATOM 1478 C C . LEU A 1 177 ? -8.991 19.522 5.231 1.00 97.38 177 LEU A C 1
ATOM 1480 O O . LEU A 1 177 ? -8.211 19.029 4.422 1.00 97.38 177 LEU A O 1
ATOM 1484 N N . VAL A 1 178 ? -8.720 19.576 6.538 1.00 97.38 178 VAL A N 1
ATOM 1485 C CA . VAL A 1 178 ? -7.450 19.097 7.108 1.00 97.38 178 VAL A CA 1
ATOM 1486 C C . VAL A 1 178 ? -7.253 17.607 6.826 1.00 97.38 178 VAL A C 1
ATOM 1488 O O . VAL A 1 178 ? -6.170 17.206 6.406 1.00 97.38 178 VAL A O 1
ATOM 1491 N N . LYS A 1 179 ? -8.299 16.786 6.997 1.00 96.81 179 LYS A N 1
ATOM 1492 C CA . LYS A 1 179 ? -8.244 15.347 6.706 1.00 96.81 179 LYS A CA 1
ATOM 1493 C C . LYS A 1 179 ? -7.871 15.080 5.246 1.00 96.81 179 LYS A C 1
ATOM 1495 O O . LYS A 1 179 ? -6.986 14.270 4.989 1.00 96.81 179 LYS A O 1
ATOM 1500 N N . TRP A 1 180 ? -8.539 15.737 4.299 1.00 97.75 180 TRP A N 1
ATOM 1501 C CA . TRP A 1 180 ? -8.311 15.500 2.873 1.00 97.75 180 TRP A CA 1
ATOM 1502 C C . TRP A 1 180 ? -6.980 16.059 2.384 1.00 97.75 180 TRP A C 1
ATOM 1504 O O . TRP A 1 180 ? -6.284 15.359 1.657 1.00 97.75 180 TRP A O 1
ATOM 1514 N N . LEU A 1 181 ? -6.580 17.253 2.832 1.00 97.88 181 LEU A N 1
ATOM 1515 C CA . LEU A 1 181 ? -5.247 17.788 2.544 1.00 97.88 181 LEU A CA 1
ATOM 1516 C C . LEU A 1 181 ? -4.161 16.839 3.051 1.00 97.88 181 LEU A C 1
ATOM 1518 O O . LEU A 1 181 ? -3.226 16.534 2.319 1.00 97.88 181 LEU A O 1
ATOM 1522 N N . PHE A 1 182 ? -4.325 16.301 4.261 1.00 97.88 182 PHE A N 1
ATOM 1523 C CA . PHE A 1 182 ? -3.391 15.326 4.808 1.00 97.88 182 PHE A CA 1
ATOM 1524 C C . PHE A 1 182 ? -3.338 14.031 3.983 1.00 97.88 182 PHE A C 1
ATOM 1526 O O . PHE A 1 182 ? -2.247 13.557 3.680 1.00 97.88 182 PHE A O 1
ATOM 1533 N N . ILE A 1 183 ? -4.491 13.476 3.586 1.00 98.44 183 ILE A N 1
ATOM 1534 C CA . ILE A 1 183 ? -4.548 12.279 2.728 1.00 98.44 183 ILE A CA 1
ATOM 1535 C C . ILE A 1 183 ? -3.839 12.537 1.396 1.00 98.44 183 ILE A C 1
ATOM 1537 O O . ILE A 1 183 ? -3.021 11.718 0.993 1.00 98.44 183 ILE A O 1
ATOM 1541 N N . LEU A 1 184 ? -4.103 13.674 0.743 1.00 98.38 184 LEU A N 1
ATOM 1542 C CA . LEU A 1 184 ? -3.465 14.049 -0.522 1.00 98.38 184 LEU A CA 1
ATOM 1543 C C . LEU A 1 184 ? -1.943 14.169 -0.370 1.00 98.38 184 LEU A C 1
ATOM 1545 O O . LEU A 1 184 ? -1.197 13.605 -1.169 1.00 98.38 184 LEU A O 1
ATOM 1549 N N . SER A 1 185 ? -1.475 14.860 0.674 1.00 97.81 185 SER A N 1
ATOM 1550 C CA . SER A 1 185 ? -0.043 15.014 0.941 1.00 97.81 185 SER A CA 1
ATOM 1551 C C . SER A 1 185 ? 0.636 13.683 1.251 1.00 97.81 185 SER A C 1
ATOM 1553 O O . SER A 1 185 ? 1.706 13.411 0.712 1.00 97.81 185 SER A O 1
ATOM 1555 N N . LEU A 1 186 ? 0.024 12.842 2.090 1.00 98.00 186 LEU A N 1
ATOM 1556 C CA . LEU A 1 186 ? 0.582 11.541 2.449 1.00 98.00 186 LEU A CA 1
ATOM 1557 C C . LEU A 1 186 ? 0.607 10.597 1.243 1.00 98.00 186 LEU A C 1
ATOM 1559 O O . LEU A 1 186 ? 1.627 9.964 1.004 1.00 98.00 186 LEU A O 1
ATOM 1563 N N . ALA A 1 187 ? -0.474 10.542 0.462 1.00 98.50 187 ALA A N 1
ATOM 1564 C CA . ALA A 1 187 ? -0.564 9.736 -0.752 1.00 98.50 187 ALA A CA 1
ATOM 1565 C C . ALA A 1 187 ? 0.529 10.101 -1.763 1.00 98.50 187 ALA A C 1
ATOM 1567 O O . ALA A 1 187 ? 1.226 9.219 -2.265 1.00 98.50 187 ALA A O 1
ATOM 1568 N N . TYR A 1 188 ? 0.722 11.400 -2.015 1.00 97.81 188 TYR A N 1
ATOM 1569 C CA . TYR A 1 188 ? 1.779 11.872 -2.904 1.00 97.81 188 TYR A CA 1
ATOM 1570 C C . TYR A 1 188 ? 3.175 11.572 -2.348 1.00 97.81 188 TYR A C 1
ATOM 1572 O O . TYR A 1 188 ? 4.024 11.061 -3.073 1.00 97.81 188 TYR A O 1
ATOM 1580 N N . ALA A 1 189 ? 3.409 11.811 -1.054 1.00 96.94 189 ALA A N 1
ATOM 1581 C CA . ALA A 1 189 ? 4.690 11.502 -0.421 1.00 96.94 189 ALA A CA 1
ATOM 1582 C C . ALA A 1 189 ? 5.028 10.003 -0.490 1.00 96.94 189 ALA A C 1
ATOM 1584 O O . ALA A 1 189 ? 6.169 9.654 -0.789 1.00 96.94 189 ALA A O 1
ATOM 1585 N N . THR A 1 190 ? 4.051 9.118 -0.263 1.00 97.25 190 THR A N 1
ATOM 1586 C CA . THR A 1 190 ? 4.226 7.665 -0.407 1.00 97.25 190 THR A CA 1
ATOM 1587 C C . THR A 1 190 ? 4.550 7.289 -1.851 1.00 97.25 190 THR A C 1
ATOM 1589 O O . THR A 1 190 ? 5.526 6.576 -2.072 1.00 97.25 190 THR A O 1
ATOM 1592 N N . ALA A 1 191 ? 3.808 7.814 -2.830 1.00 96.81 191 ALA A N 1
ATOM 1593 C CA . ALA A 1 191 ? 4.042 7.539 -4.248 1.00 96.81 191 ALA A CA 1
ATOM 1594 C C . ALA A 1 191 ? 5.429 8.004 -4.728 1.00 96.81 191 ALA A C 1
ATOM 1596 O O . ALA A 1 191 ? 6.116 7.267 -5.439 1.00 96.81 191 ALA A O 1
ATOM 1597 N N . VAL A 1 192 ? 5.876 9.192 -4.302 1.00 95.44 192 VAL A N 1
ATOM 1598 C CA . VAL A 1 192 ? 7.227 9.695 -4.598 1.00 95.44 192 VAL A CA 1
ATOM 1599 C C . VAL A 1 192 ? 8.283 8.823 -3.926 1.00 95.44 192 VAL A C 1
ATOM 1601 O O . VAL A 1 192 ? 9.246 8.428 -4.577 1.00 95.44 192 VAL A O 1
ATOM 1604 N N . ALA A 1 193 ? 8.119 8.497 -2.640 1.00 93.94 193 ALA A N 1
ATOM 1605 C CA . ALA A 1 193 ? 9.075 7.660 -1.919 1.00 93.94 193 ALA A CA 1
ATOM 1606 C C . ALA A 1 193 ? 9.218 6.278 -2.567 1.00 93.94 193 ALA A C 1
ATOM 1608 O O . ALA A 1 193 ? 10.331 5.773 -2.710 1.00 93.94 193 ALA A O 1
ATOM 1609 N N . GLU A 1 194 ? 8.116 5.675 -3.004 1.00 91.81 194 GLU A N 1
ATOM 1610 C CA . GLU A 1 194 ? 8.147 4.402 -3.714 1.00 91.81 194 GLU A CA 1
ATOM 1611 C C . GLU A 1 194 ? 8.824 4.535 -5.076 1.00 91.81 194 GLU A C 1
ATOM 1613 O O . GLU A 1 194 ? 9.776 3.807 -5.331 1.00 91.81 194 GLU A O 1
ATOM 1618 N N . THR A 1 195 ? 8.430 5.518 -5.894 1.00 91.44 195 THR A N 1
ATOM 1619 C CA . THR A 1 195 ? 9.041 5.789 -7.210 1.00 91.44 195 THR A CA 1
ATOM 1620 C C . THR A 1 195 ? 10.548 6.007 -7.097 1.00 91.44 195 THR A C 1
ATOM 1622 O O . THR A 1 195 ? 11.318 5.466 -7.888 1.00 91.44 195 THR A O 1
ATOM 1625 N N . VAL A 1 196 ? 10.987 6.754 -6.081 1.00 90.88 196 VAL A N 1
ATOM 1626 C CA . VAL A 1 196 ? 12.409 6.988 -5.823 1.00 90.88 196 VAL A CA 1
ATOM 1627 C C . VAL A 1 196 ? 13.103 5.727 -5.344 1.00 90.88 196 VAL A C 1
ATOM 1629 O O . VAL A 1 196 ? 14.155 5.405 -5.874 1.00 90.88 196 VAL A O 1
ATOM 1632 N N . THR A 1 197 ? 12.550 4.993 -4.381 1.00 89.00 197 THR A N 1
ATOM 1633 C CA . THR A 1 197 ? 13.227 3.802 -3.840 1.00 89.00 197 THR A CA 1
ATOM 1634 C C . THR A 1 197 ? 13.325 2.670 -4.857 1.00 89.00 197 THR A C 1
ATOM 1636 O O . THR A 1 197 ? 14.371 2.030 -4.946 1.00 89.00 197 THR A O 1
ATOM 1639 N N . ILE A 1 198 ? 12.289 2.446 -5.668 1.00 87.50 198 ILE A N 1
ATOM 1640 C CA . ILE A 1 198 ? 12.303 1.391 -6.684 1.00 87.50 198 ILE A CA 1
ATOM 1641 C C . ILE A 1 198 ? 13.237 1.720 -7.854 1.00 87.50 198 ILE A C 1
ATOM 1643 O O . ILE A 1 198 ? 13.817 0.808 -8.431 1.00 87.50 198 ILE A O 1
ATOM 1647 N N . ALA A 1 199 ? 13.470 3.001 -8.158 1.00 87.62 199 ALA A N 1
ATOM 1648 C CA . ALA A 1 199 ? 14.419 3.420 -9.194 1.00 87.62 199 ALA A CA 1
ATOM 1649 C C . ALA A 1 199 ? 15.880 3.049 -8.884 1.00 87.62 199 ALA A C 1
ATOM 1651 O 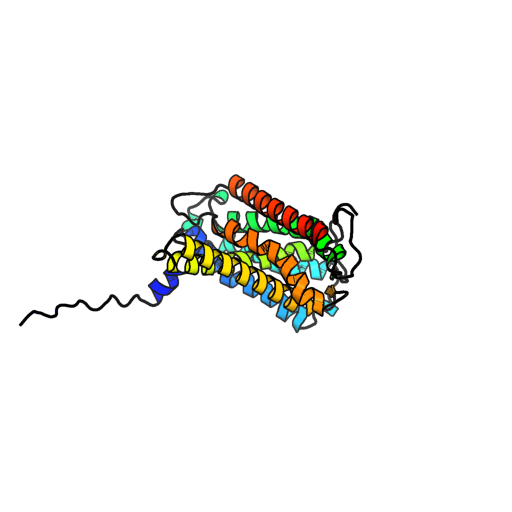O . ALA A 1 199 ? 16.730 3.071 -9.770 1.00 87.62 199 ALA A O 1
ATOM 1652 N N . TRP A 1 200 ? 16.190 2.702 -7.630 1.00 87.94 200 TRP A N 1
ATOM 1653 C CA . TRP A 1 200 ? 17.517 2.211 -7.248 1.00 87.94 200 TRP A CA 1
ATOM 1654 C C . TRP A 1 200 ? 17.732 0.758 -7.671 1.00 87.94 200 TRP A C 1
ATOM 1656 O O . TRP A 1 200 ? 18.867 0.285 -7.684 1.00 87.94 200 TRP A O 1
ATOM 1666 N N . PHE A 1 201 ? 16.660 0.043 -8.017 1.00 91.88 201 PHE A N 1
ATOM 1667 C CA . PHE A 1 201 ? 16.742 -1.283 -8.598 1.00 91.88 201 PHE A CA 1
ATOM 1668 C C . PHE A 1 201 ? 16.999 -1.168 -10.110 1.00 91.88 201 PHE A C 1
ATOM 1670 O O . PHE A 1 201 ? 16.119 -0.710 -10.839 1.00 91.88 201 PHE A O 1
ATOM 1677 N N . PRO A 1 202 ? 18.160 -1.616 -10.630 1.00 90.81 202 PRO A N 1
ATOM 1678 C CA . PRO A 1 202 ? 18.544 -1.341 -12.022 1.00 90.81 202 PRO A CA 1
ATOM 1679 C C . PRO A 1 202 ? 17.653 -1.988 -13.082 1.00 90.81 202 PRO A C 1
ATOM 1681 O O . PRO A 1 202 ? 17.724 -1.621 -14.251 1.00 90.81 202 PRO A O 1
ATOM 1684 N N . TYR A 1 203 ? 16.837 -2.965 -12.686 1.00 93.69 203 TYR A N 1
ATOM 1685 C CA . TYR A 1 203 ? 15.924 -3.660 -13.585 1.00 93.69 203 TYR A CA 1
ATOM 1686 C C . TYR A 1 203 ? 14.495 -3.110 -13.552 1.00 93.69 203 TYR A C 1
ATOM 1688 O O . TYR A 1 203 ? 13.559 -3.794 -13.977 1.00 93.69 203 TYR A O 1
ATOM 1696 N N . TYR A 1 204 ? 14.320 -1.892 -13.039 1.00 92.69 204 TYR A N 1
ATOM 1697 C CA . TYR A 1 204 ? 13.114 -1.103 -13.225 1.00 92.69 204 TYR A CA 1
ATOM 1698 C C . TYR A 1 204 ? 13.475 0.246 -13.843 1.00 92.69 204 TYR A C 1
ATOM 1700 O O . TYR A 1 204 ? 14.107 1.088 -13.208 1.00 92.69 204 TYR A O 1
ATOM 1708 N N . SER A 1 205 ? 13.122 0.421 -15.113 1.00 89.81 205 SER A N 1
ATOM 1709 C CA . SER A 1 205 ? 13.506 1.582 -15.915 1.00 89.81 205 SER A CA 1
ATOM 1710 C C . SER A 1 205 ? 12.301 2.436 -16.282 1.00 89.81 205 SER A C 1
ATOM 1712 O O . SER A 1 205 ? 11.186 1.928 -16.398 1.00 89.81 205 SER A O 1
ATOM 1714 N N . PHE A 1 206 ? 12.557 3.720 -16.524 1.00 90.75 206 PHE A N 1
ATOM 1715 C CA . PHE A 1 206 ? 11.566 4.682 -16.992 1.00 90.75 206 PHE A CA 1
ATOM 1716 C C . PHE A 1 206 ? 12.057 5.362 -18.264 1.00 90.75 206 PHE A C 1
ATOM 1718 O O . PHE A 1 206 ? 13.219 5.768 -18.321 1.00 90.75 206 PHE A O 1
ATOM 1725 N N . ASP A 1 207 ? 11.163 5.562 -19.228 1.00 90.12 207 ASP A N 1
ATOM 1726 C CA . ASP A 1 207 ? 11.469 6.319 -20.448 1.00 90.12 207 ASP A CA 1
ATOM 1727 C C . ASP A 1 207 ? 11.862 7.770 -20.138 1.00 90.12 207 ASP A C 1
ATOM 1729 O O . ASP A 1 207 ? 12.777 8.334 -20.739 1.00 90.12 207 ASP A O 1
ATOM 1733 N N . ASN A 1 208 ? 11.179 8.387 -19.170 1.00 89.50 208 ASN A N 1
ATOM 1734 C CA . ASN A 1 208 ? 11.480 9.733 -18.701 1.00 89.50 208 ASN A CA 1
ATOM 1735 C C . ASN A 1 208 ? 11.409 9.802 -17.173 1.00 89.50 208 ASN A C 1
ATOM 1737 O O . ASN A 1 208 ? 10.339 9.963 -16.585 1.00 89.50 208 ASN A O 1
ATOM 1741 N N . TRP A 1 209 ? 12.578 9.706 -16.541 1.00 88.62 209 TRP A N 1
ATOM 1742 C CA . TRP A 1 209 ? 12.727 9.743 -15.087 1.00 88.62 209 TRP A CA 1
ATOM 1743 C C . TRP A 1 209 ? 12.114 10.993 -14.443 1.00 88.62 209 TRP A C 1
ATOM 1745 O O . TRP A 1 209 ? 11.352 10.882 -13.487 1.00 88.62 209 TRP A O 1
ATOM 1755 N N . GLU A 1 210 ? 12.413 12.181 -14.970 1.00 89.25 210 GLU A N 1
ATOM 1756 C CA . GLU A 1 210 ? 11.963 13.440 -14.368 1.00 89.25 210 GLU A CA 1
ATOM 1757 C C . GLU A 1 210 ? 10.434 13.538 -14.376 1.00 89.25 210 GLU A C 1
ATOM 1759 O O . GLU A 1 210 ? 9.806 13.800 -13.347 1.00 89.25 210 GLU A O 1
ATOM 1764 N N . LYS A 1 211 ? 9.808 13.232 -15.518 1.00 88.75 211 LYS A N 1
ATOM 1765 C CA . LYS A 1 211 ? 8.346 13.192 -15.618 1.00 88.75 211 LYS A CA 1
ATOM 1766 C C . LYS A 1 211 ? 7.745 12.100 -14.740 1.00 88.75 211 LYS A C 1
ATOM 1768 O O . LYS A 1 211 ? 6.695 12.331 -14.145 1.00 88.75 211 LYS A O 1
ATOM 1773 N N . MET A 1 212 ? 8.391 10.941 -14.627 1.00 90.25 212 MET A N 1
ATOM 1774 C CA . MET A 1 212 ? 7.918 9.869 -13.755 1.00 90.25 212 MET A CA 1
ATOM 1775 C C . MET A 1 212 ? 7.881 10.316 -12.288 1.00 90.25 212 MET A C 1
ATOM 1777 O O . MET A 1 212 ? 6.868 10.127 -11.617 1.00 90.25 212 MET A O 1
ATOM 1781 N N . VAL A 1 213 ? 8.944 10.958 -11.795 1.00 89.75 213 VAL A N 1
ATOM 1782 C CA . VAL A 1 213 ? 9.021 11.396 -10.393 1.00 89.75 213 VAL A CA 1
ATOM 1783 C C . VAL A 1 213 ? 7.926 12.397 -10.049 1.00 89.75 213 VAL A C 1
ATOM 1785 O O . VAL A 1 213 ? 7.315 12.262 -8.993 1.00 89.75 213 VAL A O 1
ATOM 1788 N N . TYR A 1 214 ? 7.651 13.376 -10.911 1.00 86.75 214 TYR A N 1
ATOM 1789 C CA . TYR A 1 214 ? 6.657 14.406 -10.599 1.00 86.75 214 TYR A CA 1
ATOM 1790 C C . TYR A 1 214 ? 5.246 14.008 -11.035 1.00 86.75 214 TYR A C 1
ATOM 1792 O O . TYR A 1 214 ? 4.345 13.932 -10.205 1.00 86.75 214 TYR A O 1
ATOM 1800 N N . PHE A 1 215 ? 5.041 13.715 -12.319 1.00 88.56 215 PHE A N 1
ATOM 1801 C CA . PHE A 1 215 ? 3.717 13.422 -12.878 1.00 88.56 215 PHE A CA 1
ATOM 1802 C C . PHE A 1 215 ? 3.298 11.970 -12.654 1.00 88.56 215 PHE A C 1
ATOM 1804 O O . PHE A 1 215 ? 2.155 11.717 -12.272 1.00 88.56 215 PHE A O 1
ATOM 1811 N N . GLY A 1 216 ? 4.221 11.024 -12.836 1.00 90.56 216 GLY A N 1
ATOM 1812 C CA . GLY A 1 216 ? 3.968 9.610 -12.552 1.00 90.56 216 GLY A CA 1
ATOM 1813 C C . GLY A 1 216 ? 3.617 9.370 -11.082 1.00 90.56 216 GLY A C 1
ATOM 1814 O O . GLY A 1 216 ? 2.694 8.613 -10.791 1.00 90.56 216 GLY A O 1
ATOM 1815 N N . SER A 1 217 ? 4.245 10.095 -10.152 1.00 94.44 217 SER A N 1
ATOM 1816 C CA . SER A 1 217 ? 3.870 10.030 -8.733 1.00 94.44 217 SER A CA 1
ATOM 1817 C C . SER A 1 217 ? 2.487 10.609 -8.441 1.00 94.44 217 SER A C 1
ATOM 1819 O O . SER A 1 217 ? 1.822 10.103 -7.542 1.00 94.44 217 SER A O 1
ATOM 1821 N N . VAL A 1 218 ? 2.003 11.620 -9.181 1.00 95.56 218 VAL A N 1
ATOM 1822 C CA . VAL A 1 218 ? 0.599 12.066 -9.043 1.00 95.56 218 VAL A CA 1
ATOM 1823 C C . VAL A 1 218 ? -0.352 10.964 -9.504 1.00 95.56 218 VAL A C 1
ATOM 1825 O O . VAL A 1 218 ? -1.307 10.653 -8.792 1.00 95.56 218 VAL A O 1
ATOM 1828 N N . PHE A 1 219 ? -0.070 10.342 -10.653 1.00 95.62 219 PHE A N 1
ATOM 1829 C CA . PHE A 1 219 ? -0.852 9.211 -11.154 1.00 95.62 219 PHE A CA 1
ATOM 1830 C C . PHE A 1 219 ? -0.882 8.065 -10.139 1.00 95.62 219 PHE A C 1
ATOM 1832 O O . PHE A 1 219 ? -1.945 7.538 -9.814 1.00 95.62 219 PHE A O 1
ATOM 1839 N N . TYR A 1 220 ? 0.276 7.719 -9.577 1.00 96.31 220 TYR A N 1
ATOM 1840 C CA . TYR A 1 220 ? 0.366 6.652 -8.593 1.00 96.31 220 TYR A CA 1
ATOM 1841 C C . TYR A 1 220 ? -0.313 7.016 -7.263 1.00 96.31 220 TYR A C 1
ATOM 1843 O O . TYR A 1 220 ? -0.997 6.187 -6.662 1.00 96.31 220 TYR A O 1
ATOM 1851 N N . ALA A 1 221 ? -0.232 8.276 -6.829 1.00 97.94 221 ALA A N 1
ATOM 1852 C CA . ALA A 1 221 ? -0.887 8.748 -5.610 1.00 97.94 221 ALA A CA 1
ATOM 1853 C C . ALA A 1 221 ? -2.408 8.520 -5.611 1.00 97.94 221 ALA A C 1
ATOM 1855 O O . ALA A 1 221 ? -2.989 8.374 -4.535 1.00 97.94 221 ALA A O 1
ATOM 1856 N N . LEU A 1 222 ? -3.056 8.417 -6.780 1.00 98.25 222 LEU A N 1
ATOM 1857 C CA . LEU A 1 222 ? -4.485 8.092 -6.897 1.00 98.25 222 LEU A CA 1
ATOM 1858 C C . LEU A 1 222 ? -4.856 6.783 -6.189 1.00 98.25 222 LEU A C 1
ATOM 1860 O O . LEU A 1 222 ? -5.957 6.675 -5.650 1.00 98.25 222 LEU A O 1
ATOM 1864 N N . TYR A 1 223 ? -3.927 5.827 -6.123 1.00 98.25 223 TYR A N 1
ATOM 1865 C CA . TYR A 1 223 ? -4.110 4.575 -5.394 1.00 98.25 223 TYR A CA 1
ATOM 1866 C C . TYR A 1 223 ? -4.357 4.878 -3.919 1.00 98.25 223 TYR A C 1
ATOM 1868 O O . TYR A 1 223 ? -5.360 4.464 -3.343 1.00 98.25 223 TYR A O 1
ATOM 1876 N N . PHE A 1 224 ? -3.448 5.658 -3.336 1.00 98.56 224 PHE A N 1
ATOM 1877 C CA . PHE A 1 224 ? -3.383 5.942 -1.910 1.00 98.56 224 PHE A CA 1
ATOM 1878 C C . PHE A 1 224 ? -4.415 6.969 -1.445 1.00 98.56 224 PHE A C 1
ATOM 1880 O O . PHE A 1 224 ? -4.917 6.870 -0.325 1.00 98.56 224 PHE A O 1
ATOM 1887 N N . VAL A 1 225 ? -4.798 7.916 -2.310 1.00 98.56 225 VAL A N 1
ATOM 1888 C CA . VAL A 1 225 ? -5.893 8.863 -2.035 1.00 98.56 225 VAL A CA 1
ATOM 1889 C C . VAL A 1 225 ? -7.194 8.124 -1.717 1.00 98.56 225 VAL A C 1
ATOM 1891 O O . VAL A 1 225 ? -7.954 8.559 -0.851 1.00 98.56 225 VAL A O 1
ATOM 1894 N N . VAL A 1 226 ? -7.431 6.995 -2.387 1.00 98.62 226 VAL A N 1
ATOM 1895 C CA . VAL A 1 226 ? -8.599 6.136 -2.167 1.00 98.62 226 VAL A CA 1
ATOM 1896 C C . VAL A 1 226 ? -8.321 5.101 -1.078 1.00 98.62 226 VAL A C 1
ATOM 1898 O O . VAL A 1 226 ? -9.108 4.947 -0.143 1.00 98.62 226 VAL A O 1
ATOM 1901 N N . SER A 1 227 ? -7.196 4.394 -1.173 1.00 98.69 227 SER A N 1
ATOM 1902 C CA . SER A 1 227 ? -6.928 3.220 -0.347 1.00 98.69 227 SER A CA 1
ATOM 1903 C C . SER A 1 227 ? -6.685 3.563 1.121 1.00 98.69 227 SER A C 1
ATOM 1905 O O . SER A 1 227 ? -7.158 2.843 1.996 1.00 98.69 227 SER A O 1
ATOM 1907 N N . PHE A 1 228 ? -6.030 4.687 1.435 1.00 98.69 228 PHE A N 1
ATOM 1908 C CA . PHE A 1 228 ? -5.779 5.088 2.822 1.00 98.69 228 PHE A CA 1
ATOM 1909 C C . PHE A 1 228 ? -7.062 5.313 3.629 1.00 98.69 228 PHE A C 1
ATOM 1911 O O . PHE A 1 228 ? -7.211 4.671 4.672 1.00 98.69 228 PHE A O 1
ATOM 1918 N N . PRO A 1 229 ? -8.016 6.168 3.207 1.00 98.06 229 PRO A N 1
ATOM 1919 C CA . PRO A 1 229 ? -9.252 6.344 3.964 1.00 98.06 229 PRO A CA 1
ATOM 1920 C C . PRO A 1 229 ? -10.148 5.094 3.973 1.00 98.06 229 PRO A C 1
ATOM 1922 O O . PRO A 1 229 ? -10.880 4.903 4.947 1.00 98.06 229 PRO A O 1
ATOM 1925 N N . MET A 1 230 ? -10.103 4.247 2.937 1.00 98.38 230 MET A N 1
ATOM 1926 C CA . MET A 1 230 ? -10.906 3.014 2.877 1.00 98.38 230 MET A CA 1
ATOM 1927 C C . MET A 1 230 ? -10.331 1.884 3.733 1.00 98.38 230 MET A C 1
ATOM 1929 O O . MET A 1 230 ? -11.075 1.207 4.430 1.00 98.38 230 MET A O 1
ATOM 1933 N N . TYR A 1 231 ? -9.014 1.735 3.798 1.00 98.44 231 TYR A N 1
ATOM 1934 C CA . TYR A 1 231 ? -8.397 0.798 4.731 1.00 98.44 231 TYR A CA 1
ATOM 1935 C C . TYR A 1 231 ? -8.535 1.273 6.184 1.00 98.44 231 TYR A C 1
ATOM 1937 O O . TYR A 1 231 ? -8.800 0.479 7.088 1.00 98.44 231 TYR A O 1
ATOM 1945 N N . TYR A 1 232 ? -8.407 2.587 6.414 1.00 97.62 232 TYR A N 1
ATOM 1946 C CA . TYR A 1 232 ? -8.504 3.198 7.742 1.00 97.62 232 TYR A CA 1
ATOM 1947 C C . TYR A 1 232 ? -9.776 2.782 8.490 1.00 97.62 232 TYR A C 1
ATOM 1949 O O . TYR A 1 232 ? -9.690 2.490 9.681 1.00 97.62 232 TYR A O 1
ATOM 1957 N N . ARG A 1 233 ? -10.930 2.702 7.807 1.00 96.31 233 ARG A N 1
ATOM 1958 C CA . ARG A 1 233 ? -12.246 2.425 8.419 1.00 96.31 233 ARG A CA 1
ATOM 1959 C C . ARG A 1 233 ? -12.441 0.998 8.941 1.00 96.31 233 ARG A C 1
ATOM 1961 O O . ARG A 1 233 ? -13.338 0.791 9.757 1.00 96.31 233 ARG A O 1
ATOM 1968 N N . ILE A 1 234 ? -11.637 0.028 8.504 1.00 97.25 234 ILE A N 1
ATOM 1969 C CA . ILE A 1 234 ? -11.808 -1.382 8.886 1.00 97.25 234 ILE A CA 1
ATOM 1970 C C . ILE A 1 234 ? -11.564 -1.524 10.390 1.00 97.25 234 ILE A C 1
ATOM 1972 O O . ILE A 1 234 ? -10.478 -1.188 10.860 1.00 97.25 234 ILE A O 1
ATOM 1976 N N . ASP A 1 235 ? -12.560 -1.995 11.144 1.00 95.25 235 ASP A N 1
ATOM 1977 C CA . ASP A 1 235 ? -12.526 -2.162 12.611 1.00 95.25 235 ASP A CA 1
ATOM 1978 C C . ASP A 1 235 ? -11.952 -0.948 13.389 1.00 95.25 235 ASP A C 1
ATOM 1980 O O . ASP A 1 235 ? -11.330 -1.099 14.445 1.00 95.25 235 ASP A O 1
ATOM 1984 N N . GLU A 1 236 ? -12.087 0.269 12.849 1.00 94.88 236 GLU A N 1
ATOM 1985 C CA . GLU A 1 236 ? -11.664 1.500 13.536 1.00 94.88 236 GLU A CA 1
ATOM 1986 C C . GLU A 1 236 ? -12.652 1.912 14.622 1.00 94.88 236 GLU A C 1
ATOM 1988 O O . GLU A 1 236 ? -12.252 2.377 15.689 1.00 94.88 236 GLU A O 1
ATOM 1993 N N . ASP A 1 237 ? -13.937 1.732 14.330 1.00 91.31 237 ASP A N 1
ATOM 1994 C CA . ASP A 1 237 ? -15.022 1.917 15.275 1.00 91.31 237 ASP A CA 1
ATOM 1995 C C . ASP A 1 237 ? -15.205 0.619 16.081 1.00 91.31 237 ASP A C 1
ATOM 1997 O O . ASP A 1 237 ? -15.500 -0.421 15.486 1.00 91.31 237 ASP A O 1
ATOM 2001 N N . PRO A 1 238 ? -15.011 0.634 17.414 1.00 83.06 238 PRO A N 1
ATOM 2002 C CA . PRO A 1 238 ? -15.190 -0.555 18.239 1.00 83.06 238 PRO A CA 1
ATOM 2003 C C . PRO A 1 238 ? -16.639 -1.061 18.272 1.00 83.06 238 PRO A C 1
ATOM 2005 O O . PRO A 1 238 ? -16.845 -2.218 18.629 1.00 83.06 238 PRO A O 1
ATOM 2008 N N . GLU A 1 239 ? -17.625 -0.234 17.911 1.00 85.75 239 GLU A N 1
ATOM 2009 C CA . GLU A 1 239 ? -19.041 -0.623 17.874 1.00 85.75 239 GLU A CA 1
ATOM 2010 C C . GLU A 1 239 ? -19.433 -1.312 16.557 1.00 85.75 239 GLU A C 1
ATOM 2012 O O . GLU A 1 239 ? -20.493 -1.933 16.471 1.00 85.75 239 GLU A O 1
ATOM 2017 N N . HIS A 1 240 ? -18.579 -1.242 15.530 1.00 88.38 240 HIS A N 1
ATOM 2018 C CA . HIS A 1 240 ? -18.857 -1.797 14.211 1.00 88.38 240 HIS A CA 1
ATOM 2019 C C . HIS A 1 240 ? -17.806 -2.826 13.784 1.00 88.38 240 HIS A C 1
ATOM 2021 O O . HIS A 1 240 ? -16.735 -2.492 13.271 1.00 88.38 240 HIS A O 1
ATOM 2027 N N . GLU A 1 241 ? -18.144 -4.105 13.945 1.00 87.31 241 GLU A N 1
ATOM 2028 C CA . GLU A 1 241 ? -17.290 -5.205 13.505 1.00 87.31 241 GLU A CA 1
ATOM 2029 C C . GLU A 1 241 ? -17.435 -5.498 12.010 1.00 87.31 241 GLU A C 1
ATOM 2031 O O . GLU A 1 241 ? -18.532 -5.691 11.481 1.00 87.31 241 GLU A O 1
ATOM 2036 N N . TRP A 1 242 ? -16.298 -5.632 11.330 1.00 95.94 242 TRP A N 1
ATOM 2037 C CA . TRP A 1 242 ? -16.257 -6.030 9.930 1.00 95.94 242 TRP A CA 1
ATOM 2038 C C . TRP A 1 242 ? -16.156 -7.544 9.776 1.00 95.94 242 TRP A C 1
ATOM 2040 O O . TRP A 1 242 ? -15.292 -8.180 10.378 1.00 95.94 242 TRP A O 1
ATOM 2050 N N . ASN A 1 243 ? -16.962 -8.141 8.903 1.00 96.44 243 ASN A N 1
ATOM 2051 C CA . ASN A 1 243 ? -16.754 -9.526 8.472 1.00 96.44 243 ASN A CA 1
ATOM 2052 C C . ASN A 1 243 ? -15.851 -9.593 7.222 1.00 96.44 243 ASN A C 1
ATOM 2054 O O . ASN A 1 243 ? -15.611 -8.584 6.559 1.00 96.44 243 ASN A O 1
ATOM 2058 N N . LEU A 1 244 ? -15.344 -10.786 6.887 1.00 98.00 244 LEU A N 1
ATOM 2059 C CA . LEU A 1 244 ? -14.432 -10.964 5.745 1.00 98.00 244 LEU A CA 1
ATOM 2060 C C . LEU A 1 244 ? -15.066 -10.566 4.406 1.00 98.00 244 LEU A C 1
ATOM 2062 O O . LEU A 1 244 ? -14.382 -10.007 3.554 1.00 98.00 244 LEU A O 1
ATOM 2066 N N . THR A 1 245 ? -16.368 -10.798 4.233 1.00 98.19 245 THR A N 1
ATOM 2067 C CA . THR A 1 245 ? -17.090 -10.395 3.021 1.00 98.19 245 THR A CA 1
ATOM 2068 C C . THR A 1 245 ? -17.085 -8.878 2.862 1.00 98.19 245 THR A C 1
ATOM 2070 O O . THR A 1 245 ? -16.768 -8.386 1.785 1.00 98.19 245 THR A O 1
ATOM 2073 N N . ALA A 1 246 ? -17.365 -8.128 3.930 1.00 97.88 246 ALA A N 1
ATOM 2074 C CA . ALA A 1 246 ? -17.328 -6.668 3.917 1.00 97.88 246 ALA A CA 1
ATOM 2075 C C . ALA A 1 246 ? -15.928 -6.140 3.575 1.00 97.88 246 ALA A C 1
ATOM 2077 O O . ALA A 1 246 ? -15.805 -5.207 2.789 1.00 97.88 246 ALA A O 1
ATOM 2078 N N . VAL A 1 247 ? -14.877 -6.774 4.106 1.00 98.56 247 VAL A N 1
ATOM 2079 C CA . VAL A 1 247 ? -13.477 -6.430 3.809 1.00 98.56 247 VAL A CA 1
ATOM 2080 C C . VAL A 1 247 ? -13.145 -6.641 2.329 1.00 98.56 247 VAL A C 1
ATOM 2082 O O . VAL A 1 247 ? -12.524 -5.779 1.716 1.00 98.56 247 VAL A O 1
ATOM 2085 N N . VAL A 1 248 ? -13.570 -7.764 1.746 1.00 98.69 248 VAL A N 1
ATOM 2086 C CA . VAL A 1 248 ? -13.342 -8.070 0.323 1.00 98.69 248 VAL A CA 1
ATOM 2087 C C . VAL A 1 248 ? -14.151 -7.145 -0.586 1.00 98.69 248 VAL A C 1
ATOM 2089 O O . VAL A 1 248 ? -13.628 -6.631 -1.569 1.00 98.69 248 VAL A O 1
ATOM 2092 N N . LEU A 1 249 ? -15.424 -6.901 -0.270 1.00 98.62 249 LEU A N 1
ATOM 2093 C CA . LEU A 1 249 ? -16.256 -5.981 -1.048 1.00 98.62 249 LEU A CA 1
ATOM 2094 C C . LEU A 1 249 ? -15.720 -4.546 -0.985 1.00 98.62 249 LEU A C 1
ATOM 2096 O O . LEU A 1 249 ? -15.734 -3.846 -1.995 1.00 98.62 249 LEU A O 1
ATOM 2100 N N . ASP A 1 250 ? -15.214 -4.117 0.172 1.00 98.56 250 ASP A N 1
ATOM 2101 C CA . ASP A 1 250 ? -14.574 -2.813 0.329 1.00 98.56 250 ASP A CA 1
ATOM 2102 C C . ASP A 1 250 ? -13.287 -2.687 -0.491 1.00 98.56 250 ASP A C 1
ATOM 2104 O O . ASP A 1 250 ? -13.106 -1.674 -1.165 1.00 98.56 250 ASP A O 1
ATOM 2108 N N . SER A 1 251 ? -12.420 -3.703 -0.505 1.00 98.75 251 SER A N 1
ATOM 2109 C CA . SER A 1 251 ? -11.204 -3.658 -1.325 1.00 98.75 251 SER A CA 1
ATOM 2110 C C . SER A 1 251 ? -11.518 -3.663 -2.824 1.00 98.75 251 SER A C 1
ATOM 2112 O O . SER A 1 251 ? -10.874 -2.927 -3.571 1.00 98.75 251 SER A O 1
ATOM 2114 N N . PHE A 1 252 ? -12.550 -4.391 -3.273 1.00 98.75 252 PHE A N 1
ATOM 2115 C CA . PHE A 1 252 ? -13.052 -4.292 -4.651 1.00 98.75 252 PHE A CA 1
ATOM 2116 C C . PHE A 1 252 ? -13.621 -2.907 -4.970 1.00 98.75 252 PHE A C 1
ATOM 2118 O O . PHE A 1 252 ? -13.345 -2.367 -6.041 1.00 98.75 252 PHE A O 1
ATOM 2125 N N . ALA A 1 253 ? -14.386 -2.307 -4.056 1.00 98.69 253 ALA A N 1
ATOM 2126 C CA . ALA A 1 253 ? -14.914 -0.959 -4.241 1.00 98.69 253 ALA A CA 1
ATOM 2127 C C . ALA A 1 253 ? -13.781 0.075 -4.338 1.00 98.69 253 ALA A C 1
ATOM 2129 O O . ALA A 1 253 ? -13.773 0.884 -5.266 1.00 98.69 253 ALA A O 1
ATOM 2130 N N . ALA A 1 254 ? -12.789 0.005 -3.442 1.00 98.75 254 ALA A N 1
ATOM 2131 C CA . ALA A 1 254 ? -11.597 0.849 -3.487 1.00 98.75 254 ALA A CA 1
ATOM 2132 C C . ALA A 1 254 ? -10.874 0.699 -4.824 1.00 98.75 254 ALA A C 1
ATOM 2134 O O . ALA A 1 254 ? -10.548 1.683 -5.488 1.00 98.75 254 ALA A O 1
ATOM 2135 N N . ALA A 1 255 ? -10.680 -0.545 -5.249 1.00 98.62 255 ALA A N 1
ATOM 2136 C CA . ALA A 1 255 ? -10.016 -0.863 -6.493 1.00 98.62 255 ALA A CA 1
ATOM 2137 C C . ALA A 1 255 ? -10.776 -0.338 -7.724 1.00 98.62 255 ALA A C 1
ATOM 2139 O O . ALA A 1 255 ? -10.172 0.214 -8.645 1.00 98.62 255 ALA A O 1
ATOM 2140 N N . MET A 1 256 ? -12.104 -0.436 -7.743 1.00 98.38 256 MET A N 1
ATOM 2141 C CA . MET A 1 256 ? -12.900 0.106 -8.843 1.00 98.38 256 MET A CA 1
ATOM 2142 C C . MET A 1 256 ? -12.830 1.637 -8.892 1.00 98.38 256 MET A C 1
ATOM 2144 O O . MET A 1 256 ? -12.672 2.202 -9.971 1.00 98.38 256 MET A O 1
ATOM 2148 N N . ILE A 1 257 ? -12.871 2.317 -7.741 1.00 98.62 257 ILE A N 1
ATOM 2149 C CA . ILE A 1 257 ? -12.710 3.778 -7.680 1.00 98.62 257 ILE A CA 1
ATOM 2150 C C . ILE A 1 257 ? -11.341 4.184 -8.237 1.00 98.62 257 ILE A C 1
ATOM 2152 O O . ILE A 1 257 ? -11.279 5.066 -9.090 1.00 98.62 257 ILE A O 1
ATOM 2156 N N . VAL A 1 258 ? -10.257 3.517 -7.818 1.00 98.50 258 VAL A N 1
ATOM 2157 C CA . VAL A 1 258 ? -8.915 3.767 -8.372 1.00 98.50 258 VAL A CA 1
ATOM 2158 C C . VAL A 1 258 ? -8.917 3.539 -9.879 1.00 98.50 258 VAL A C 1
ATOM 2160 O O . VAL A 1 258 ? -8.512 4.427 -10.615 1.00 98.50 258 VAL A O 1
ATOM 2163 N N . THR A 1 259 ? -9.455 2.414 -10.353 1.00 97.06 259 THR A N 1
ATOM 2164 C CA . THR A 1 259 ? -9.532 2.097 -11.790 1.00 97.06 259 THR A CA 1
ATOM 2165 C C . THR A 1 259 ? -10.201 3.217 -12.589 1.00 97.06 259 THR A C 1
ATOM 2167 O O . THR A 1 259 ? -9.673 3.618 -13.623 1.00 97.06 259 THR A O 1
ATOM 2170 N N . LEU A 1 260 ? -11.319 3.764 -12.098 1.00 97.06 260 LEU A N 1
ATOM 2171 C CA . LEU A 1 260 ? -11.992 4.897 -12.738 1.00 97.06 260 LEU A CA 1
ATOM 2172 C C . LEU A 1 260 ? -11.108 6.148 -12.755 1.00 97.06 260 LEU A C 1
ATOM 2174 O O . LEU A 1 260 ? -11.039 6.822 -13.775 1.00 97.06 260 LEU A O 1
ATOM 2178 N N . LEU A 1 261 ? -10.405 6.456 -11.663 1.00 97.19 261 LEU A N 1
ATOM 2179 C CA . LEU A 1 261 ? -9.496 7.607 -11.609 1.00 97.19 261 LEU A CA 1
ATOM 2180 C C . LEU A 1 261 ? -8.318 7.461 -12.583 1.00 97.19 261 LEU A C 1
ATOM 2182 O O . LEU A 1 261 ? -7.964 8.429 -13.256 1.00 97.19 261 LEU A O 1
ATOM 2186 N N . LEU A 1 262 ? -7.737 6.263 -12.689 1.00 95.38 262 LEU A N 1
ATOM 2187 C CA . LEU A 1 262 ? -6.655 5.979 -13.637 1.00 95.38 262 LEU A CA 1
ATOM 2188 C C . LEU A 1 262 ? -7.141 6.080 -15.088 1.00 95.38 262 LEU A C 1
ATOM 2190 O O . LEU A 1 262 ? -6.434 6.619 -15.940 1.00 95.38 262 LEU A O 1
ATOM 2194 N N . ASP A 1 263 ? -8.354 5.607 -15.375 1.00 93.44 263 ASP A N 1
ATOM 2195 C CA . ASP A 1 263 ? -8.939 5.697 -16.714 1.00 93.44 263 ASP A CA 1
ATOM 2196 C C . ASP A 1 263 ? -9.330 7.136 -17.085 1.00 93.44 263 ASP A C 1
ATOM 2198 O O . ASP A 1 263 ? -9.061 7.592 -18.195 1.00 93.44 263 ASP A O 1
ATOM 2202 N N . LEU A 1 264 ? -9.862 7.911 -16.135 1.00 93.75 264 LEU A N 1
ATOM 2203 C CA . LEU A 1 264 ? -10.090 9.346 -16.319 1.00 93.75 264 LEU A CA 1
ATOM 2204 C C . LEU A 1 264 ? -8.775 10.074 -16.612 1.00 93.75 264 LEU A C 1
ATOM 2206 O O . LEU A 1 264 ? -8.718 10.890 -17.531 1.00 93.75 264 LEU A O 1
ATOM 2210 N N . TRP A 1 265 ? -7.699 9.754 -15.891 1.00 93.12 265 TRP A N 1
ATOM 2211 C CA . TRP A 1 265 ? -6.381 10.304 -16.197 1.00 93.12 265 TRP A CA 1
ATOM 2212 C C . TRP A 1 265 ? -5.930 9.932 -17.611 1.00 93.12 265 TRP A C 1
ATOM 2214 O O . TRP A 1 265 ? -5.482 10.802 -18.358 1.00 93.12 265 TRP A O 1
ATOM 2224 N N . ARG A 1 266 ? -6.076 8.664 -18.015 1.00 91.31 266 ARG A N 1
ATOM 2225 C CA . ARG A 1 266 ? -5.754 8.211 -19.378 1.00 91.31 266 ARG A CA 1
ATOM 2226 C C . ARG A 1 266 ? -6.468 9.055 -20.436 1.00 91.31 266 ARG A C 1
ATOM 2228 O O . ARG A 1 266 ? -5.831 9.476 -21.398 1.00 91.31 266 ARG A O 1
ATOM 2235 N N . ILE A 1 267 ? -7.765 9.301 -20.252 1.00 89.56 267 ILE A N 1
ATOM 2236 C CA . ILE A 1 267 ? -8.608 10.020 -21.215 1.00 89.56 267 ILE A CA 1
ATOM 2237 C C . ILE A 1 267 ? -8.265 11.515 -21.252 1.00 89.56 267 ILE A C 1
ATOM 2239 O O . ILE A 1 267 ? -8.076 12.073 -22.333 1.00 89.56 267 ILE A O 1
ATOM 2243 N N . PHE A 1 268 ? -8.184 12.165 -20.088 1.00 89.56 268 PHE A N 1
ATOM 2244 C CA . PHE A 1 268 ? -8.101 13.627 -19.995 1.00 89.56 268 PHE A CA 1
ATOM 2245 C C . PHE A 1 268 ? -6.674 14.182 -19.938 1.00 89.56 268 PHE A C 1
ATOM 2247 O O . PHE A 1 268 ? -6.458 15.317 -20.355 1.00 89.56 268 PHE A O 1
ATOM 2254 N N . VAL A 1 269 ? -5.710 13.413 -19.424 1.00 89.31 269 VAL A N 1
ATOM 2255 C CA . VAL A 1 269 ? -4.310 13.844 -19.254 1.00 89.31 269 VAL A CA 1
ATOM 2256 C C . VAL A 1 269 ? -3.384 13.122 -20.236 1.00 89.31 269 VAL A C 1
ATOM 2258 O O . VAL A 1 269 ? -2.561 13.762 -20.886 1.00 89.31 269 VAL A O 1
ATOM 2261 N N . GLY A 1 27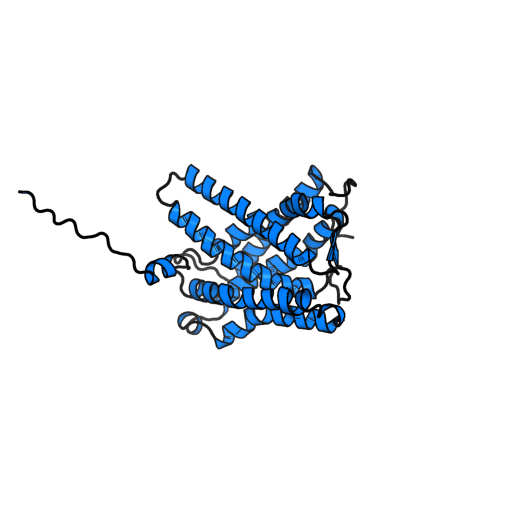0 ? -3.537 11.805 -20.392 1.00 85.94 270 GLY A N 1
ATOM 2262 C CA . GLY A 1 270 ? -2.754 11.000 -21.335 1.00 85.94 270 GLY A CA 1
ATOM 2263 C C . GLY A 1 270 ? -1.398 10.510 -20.804 1.00 85.94 270 GLY A C 1
ATOM 2264 O O . GLY A 1 270 ? -1.175 10.412 -19.596 1.00 85.94 270 GLY A O 1
ATOM 2265 N N . SER A 1 271 ? -0.510 10.132 -21.733 1.00 85.44 271 SER A N 1
ATOM 2266 C CA . SER A 1 271 ? 0.811 9.538 -21.461 1.00 85.44 271 SER A CA 1
ATOM 2267 C C . SER A 1 271 ? 1.909 10.591 -21.298 1.00 85.44 271 SER A C 1
ATOM 2269 O O . SER A 1 271 ? 1.912 11.619 -21.980 1.00 85.44 271 SER A O 1
ATOM 2271 N N . LEU A 1 272 ? 2.917 10.290 -20.474 1.00 81.75 272 LEU A N 1
ATOM 2272 C CA . LEU A 1 272 ? 4.117 11.120 -20.300 1.00 81.75 272 LEU A CA 1
ATOM 2273 C C . LEU A 1 272 ? 4.948 11.254 -21.586 1.00 81.75 272 LEU A C 1
ATOM 2275 O O . LEU A 1 272 ? 5.661 12.253 -21.763 1.00 81.75 272 LEU A O 1
ATOM 2279 N N . ASN A 1 273 ? 4.823 10.278 -22.488 1.00 71.69 273 ASN A N 1
ATOM 2280 C CA . ASN A 1 273 ? 5.555 10.200 -23.751 1.00 71.69 273 ASN A CA 1
ATOM 2281 C C . ASN A 1 273 ? 4.872 10.972 -24.897 1.00 71.69 273 ASN A C 1
ATOM 2283 O O . ASN A 1 273 ? 5.361 10.961 -26.022 1.00 71.69 273 ASN A O 1
ATOM 2287 N N . GLY A 1 274 ? 3.750 11.656 -24.639 1.00 64.75 274 GLY A N 1
ATOM 2288 C CA . GLY A 1 274 ? 3.068 12.516 -25.618 1.00 64.75 274 GLY A CA 1
ATOM 2289 C C . GLY A 1 274 ? 2.208 11.779 -26.652 1.00 64.75 274 GLY A C 1
ATOM 2290 O O . GLY A 1 274 ? 1.437 12.418 -27.363 1.00 64.75 274 GLY A O 1
ATOM 2291 N N . LEU A 1 275 ? 2.273 10.447 -26.712 1.00 60.91 275 LEU A N 1
ATOM 2292 C CA . LEU A 1 275 ? 1.328 9.625 -27.466 1.00 60.91 275 LEU A CA 1
ATOM 2293 C C . LEU A 1 275 ? 0.098 9.350 -26.599 1.00 60.91 275 LEU A C 1
ATOM 2295 O O . LEU A 1 275 ? 0.191 8.695 -25.562 1.00 60.91 275 LEU A O 1
ATOM 2299 N N . GLN A 1 276 ? -1.072 9.839 -27.004 1.00 63.78 276 GLN A N 1
ATOM 2300 C CA . GLN A 1 276 ? -2.311 9.550 -26.288 1.00 63.78 276 GLN A CA 1
ATOM 2301 C C . GLN A 1 276 ? -2.690 8.081 -26.536 1.00 63.78 276 GLN A C 1
ATOM 2303 O O . GLN A 1 276 ? -3.207 7.735 -27.597 1.00 63.78 276 GLN A O 1
ATOM 2308 N N . PHE A 1 277 ? -2.380 7.194 -25.588 1.00 70.25 277 PHE A N 1
ATOM 2309 C CA . PHE A 1 277 ? -2.774 5.788 -25.672 1.00 70.25 277 PHE A CA 1
ATOM 2310 C C . PHE A 1 277 ? -4.301 5.673 -25.551 1.00 70.25 277 PHE A C 1
ATOM 2312 O O . PHE A 1 277 ? -4.874 5.858 -24.477 1.00 70.25 277 PHE A O 1
ATOM 2319 N N . GLN A 1 278 ? -4.962 5.375 -26.671 1.00 69.88 278 GLN A N 1
ATOM 2320 C CA . GLN A 1 278 ? -6.426 5.294 -26.762 1.00 69.88 278 GLN A CA 1
ATOM 2321 C C . GLN A 1 278 ? -6.988 3.914 -26.370 1.00 69.88 278 GLN A C 1
ATOM 2323 O O . GLN A 1 278 ? -8.196 3.777 -26.185 1.00 69.88 278 GLN A O 1
ATOM 2328 N N . GLY A 1 279 ? -6.134 2.895 -26.219 1.00 77.50 279 GLY A N 1
ATOM 2329 C CA . GLY A 1 279 ? -6.547 1.540 -25.843 1.00 77.50 279 GLY A CA 1
ATOM 2330 C C . GLY A 1 279 ? -6.917 1.396 -24.362 1.00 77.50 279 GLY A C 1
ATOM 2331 O O . GLY A 1 279 ? -6.686 2.296 -23.552 1.00 77.50 279 GLY A O 1
ATOM 2332 N N . ILE A 1 280 ? -7.460 0.232 -23.999 1.00 81.31 280 ILE A N 1
ATOM 2333 C CA . ILE A 1 280 ? -7.628 -0.178 -22.598 1.00 81.31 280 ILE A CA 1
ATOM 2334 C C . ILE A 1 280 ? -6.325 -0.871 -22.169 1.00 81.31 280 ILE A C 1
ATOM 2336 O O . ILE A 1 280 ? -6.005 -1.913 -22.746 1.00 81.31 280 ILE A O 1
ATOM 2340 N N . PRO A 1 281 ? -5.560 -0.335 -21.193 1.00 80.56 281 PRO A N 1
ATOM 2341 C CA . PRO A 1 281 ? -4.170 -0.754 -20.974 1.00 80.56 281 PRO A CA 1
ATOM 2342 C C . PRO A 1 281 ? -3.967 -2.247 -20.709 1.00 80.56 281 PRO A C 1
ATOM 2344 O O . PRO A 1 281 ? -2.952 -2.802 -21.099 1.00 80.56 281 PRO A O 1
ATOM 2347 N N . PHE A 1 282 ? -4.932 -2.900 -20.067 1.00 77.19 282 PHE A N 1
ATOM 2348 C CA . PHE A 1 282 ? -4.837 -4.288 -19.606 1.00 77.19 282 PHE A CA 1
ATOM 2349 C C . PHE A 1 282 ? -5.529 -5.313 -20.527 1.00 77.19 282 PHE A C 1
ATOM 2351 O O . PHE A 1 282 ? -5.734 -6.449 -20.109 1.00 77.19 282 PHE A O 1
ATOM 2358 N N . ILE A 1 283 ? -5.930 -4.920 -21.746 1.00 74.38 283 ILE A N 1
ATOM 2359 C CA . ILE A 1 283 ? -6.556 -5.805 -22.759 1.00 74.38 283 ILE A CA 1
ATOM 2360 C C . ILE A 1 283 ? -5.565 -6.165 -23.894 1.00 74.38 283 ILE A C 1
ATOM 2362 O O . ILE A 1 283 ? -5.940 -6.800 -24.874 1.00 74.38 283 ILE A O 1
ATOM 2366 N N . VAL A 1 284 ? -4.293 -5.773 -23.767 1.00 57.09 284 VAL A N 1
ATOM 2367 C CA . VAL A 1 284 ? -3.273 -5.892 -24.826 1.00 57.09 284 VAL A CA 1
ATOM 2368 C C . VAL A 1 284 ? -2.462 -7.178 -24.713 1.00 57.09 284 VAL A C 1
ATOM 2370 O O . VAL A 1 284 ? -1.995 -7.481 -23.593 1.00 57.09 284 VAL A O 1
#